Protein AF-A2GEJ4-F1 (afdb_monomer_lite)

Organism: Trichomonas vaginalis (strain ATCC PRA-98 / G3) (NCBI:txid412133)

Foldseek 3Di:
DDPVVLLVLLLPLARDPVSVPDPLCLPVVSLFVSLQVSVLVQHQSQNRHNDGHDDPDNTDPTGHGPDPVSVVVSVVVNPPPPPPDDDPDDDDDDDDDDPDDPPPDDPDPPPPDDDCVPDPPDDDDDDPCNVVLVQQLVQADDDQDQLVDFADPLLVVLQVLLQVLQVVVVDGDDPDSQSRSLSVSGPNPDSVVLVVDDPLSSNLLSLLLVCLSPVDDCVVVNVVGPDDVVVSVSSNVSSNSRDGDPDDD

Sequence (249 aa):
MDNLQFAVDFCEPIVRDEIFNDPRLQDQQIFKELMIERNCSDLCGWPKCDHHIKLTEAVPKDPVFCSTACRNKFFKHFATEEEEDGDPVPAPIPLGPIVEKFTDMRPPKKLTKFSSDEIEGKYVRVGPYRDLLNEIETWVGGLPVTPDRGMNDKQERLFELVNSTLQSIDTGLKKTNAVIYFFVNLRVNDLAMLLDADQNFKDAFSFAMFETMTGQDMSHNIEKIDFSYNTYKDILTILDVIPPQPEKY

Secondary structure (DSSP, 8-state):
--HHHHHHHHTSSS--HHHHT-GGGGSHHHHHHHHHHHHHTTB-SSTT---B---SSSS-SS---SSHHHHHHHHHHHS-SSS------PPPPP--------SSPPPPPP-----GGGSTT-----STTHHHHHHHHTTS-SPPPPTTSPPPHHHHHHHHHHHHHHHTTT------HHHHHHHHT---S-HHHHHHS-HHHHHHHHHHHHHHHH----HHHHTTSS--HHHHHHHHHHHTTSPPPPPP-

Radius of gyration: 26.59 Å; chains: 1; bounding box: 59×60×65 Å

pLDDT: mean 78.12, std 17.21, range [32.78, 95.25]

Structure (mmCIF, N/CA/C/O backbone):
data_AF-A2GEJ4-F1
#
_entry.id   AF-A2GEJ4-F1
#
loop_
_atom_site.group_PDB
_atom_site.id
_atom_site.type_symbol
_atom_site.label_atom_id
_atom_site.label_alt_id
_atom_site.label_comp_id
_atom_site.label_asym_id
_atom_site.label_entity_id
_atom_site.label_seq_id
_atom_site.pdbx_PDB_ins_code
_atom_site.Cartn_x
_atom_site.Cartn_y
_atom_site.Cartn_z
_atom_site.occupancy
_atom_site.B_iso_or_equiv
_atom_site.auth_seq_id
_atom_site.auth_comp_id
_atom_site.auth_asym_id
_atom_site.auth_atom_id
_atom_site.pdbx_PDB_model_num
ATOM 1 N N . MET A 1 1 ? 23.427 -16.613 -42.561 1.00 65.25 1 MET A N 1
ATOM 2 C CA . MET A 1 1 ? 22.653 -17.640 -41.836 1.00 65.25 1 MET A CA 1
ATOM 3 C C . MET A 1 1 ? 21.195 -17.461 -42.221 1.00 65.25 1 MET A C 1
ATOM 5 O O . MET A 1 1 ? 20.784 -16.314 -42.337 1.00 65.25 1 MET A O 1
ATOM 9 N N . ASP A 1 2 ? 20.455 -18.538 -42.490 1.00 84.19 2 ASP A N 1
ATOM 10 C CA . ASP A 1 2 ? 19.009 -18.441 -42.747 1.00 84.19 2 ASP A CA 1
ATOM 11 C C . ASP A 1 2 ? 18.269 -17.955 -41.481 1.00 84.19 2 ASP A C 1
ATOM 13 O O . ASP A 1 2 ? 18.741 -18.182 -40.364 1.00 84.19 2 ASP A O 1
ATOM 17 N N . ASN A 1 3 ? 17.137 -17.267 -41.639 1.00 76.25 3 ASN A N 1
ATOM 18 C CA . ASN A 1 3 ? 16.368 -16.703 -40.524 1.00 76.25 3 ASN A CA 1
ATOM 19 C C . ASN A 1 3 ? 15.801 -17.795 -39.612 1.00 76.25 3 ASN A C 1
ATOM 21 O O . ASN A 1 3 ? 15.784 -17.623 -38.396 1.00 76.25 3 ASN A O 1
ATOM 25 N N . LEU A 1 4 ? 15.411 -18.937 -40.187 1.00 80.75 4 LEU A N 1
ATOM 26 C CA . LEU A 1 4 ? 14.916 -20.074 -39.417 1.00 80.75 4 LEU A CA 1
ATOM 27 C C . LEU A 1 4 ? 16.030 -20.705 -38.569 1.00 80.75 4 LEU A C 1
ATOM 29 O O . LEU A 1 4 ? 15.833 -20.963 -37.386 1.00 80.75 4 LEU A O 1
ATOM 33 N N . GLN A 1 5 ? 17.220 -20.890 -39.150 1.00 85.25 5 GLN A N 1
ATOM 34 C CA . GLN A 1 5 ? 18.370 -21.438 -38.426 1.00 85.25 5 GLN A CA 1
ATOM 35 C C . GLN A 1 5 ? 18.820 -20.509 -37.292 1.00 85.25 5 GLN A C 1
ATOM 37 O O . GLN A 1 5 ? 19.140 -20.979 -36.209 1.00 85.25 5 GLN A O 1
ATOM 42 N N . PHE A 1 6 ? 18.788 -19.194 -37.514 1.00 87.44 6 PHE A N 1
ATOM 43 C CA . PHE A 1 6 ? 19.143 -18.219 -36.486 1.00 87.44 6 PHE A CA 1
ATOM 44 C C . PHE A 1 6 ? 18.206 -18.259 -35.274 1.00 87.44 6 PHE A C 1
ATOM 46 O O . PHE A 1 6 ? 18.679 -18.225 -34.143 1.00 87.44 6 PHE A O 1
ATOM 53 N N . ALA A 1 7 ? 16.892 -18.361 -35.497 1.00 85.69 7 ALA A N 1
ATOM 54 C CA . ALA A 1 7 ? 15.922 -18.467 -34.408 1.00 85.69 7 ALA A CA 1
ATOM 55 C C . ALA A 1 7 ? 16.121 -19.755 -33.591 1.00 85.69 7 ALA A C 1
ATOM 57 O O . ALA A 1 7 ? 16.075 -19.717 -32.362 1.00 85.69 7 ALA A O 1
ATOM 58 N N . VAL A 1 8 ? 16.414 -20.873 -34.266 1.00 86.88 8 VAL A N 1
ATOM 59 C CA . VAL A 1 8 ? 16.754 -22.145 -33.609 1.00 86.88 8 VAL A CA 1
ATOM 60 C C . VAL A 1 8 ? 18.023 -22.001 -32.767 1.00 86.88 8 VAL A C 1
ATOM 62 O O . VAL A 1 8 ? 18.012 -22.359 -31.590 1.00 86.88 8 VAL A O 1
ATOM 65 N N . ASP A 1 9 ? 19.083 -21.414 -33.326 1.00 88.62 9 ASP A N 1
ATOM 66 C CA . ASP A 1 9 ? 20.351 -21.194 -32.619 1.00 88.62 9 ASP A CA 1
ATOM 67 C C . ASP A 1 9 ? 20.179 -20.230 -31.420 1.00 88.62 9 ASP A C 1
ATOM 69 O O . ASP A 1 9 ? 20.834 -20.375 -30.387 1.00 88.62 9 ASP A O 1
ATOM 73 N N . PHE A 1 10 ? 19.253 -19.267 -31.506 1.00 89.12 10 PHE A N 1
ATOM 74 C CA . PHE A 1 10 ? 18.912 -18.346 -30.412 1.00 89.12 10 PHE A CA 1
ATOM 75 C C . PHE A 1 10 ? 18.085 -19.006 -29.288 1.00 89.12 10 PHE A C 1
ATOM 77 O O . PHE A 1 10 ? 18.036 -18.512 -28.155 1.00 89.12 10 PHE A O 1
ATOM 84 N N . CYS A 1 11 ? 17.466 -20.153 -29.560 1.00 89.12 11 CYS A N 1
ATOM 85 C CA . CYS A 1 11 ? 16.727 -20.937 -28.570 1.00 89.12 11 CYS A CA 1
ATOM 86 C C . CYS A 1 11 ? 17.592 -22.016 -27.884 1.00 89.12 11 CYS A C 1
ATOM 88 O O . CYS A 1 11 ? 17.086 -22.752 -27.042 1.00 89.12 11 CYS A O 1
ATOM 90 N N . GLU A 1 12 ? 18.898 -22.101 -28.171 1.00 90.19 12 GLU A N 1
ATOM 91 C CA . GLU A 1 12 ? 19.824 -23.007 -27.468 1.00 90.19 12 GLU A CA 1
ATOM 92 C C . GLU A 1 12 ? 19.943 -22.644 -25.969 1.00 90.19 12 GLU A C 1
ATOM 94 O O . GLU A 1 12 ? 20.006 -21.460 -25.640 1.00 90.19 12 GLU A O 1
ATOM 99 N N . PRO A 1 13 ? 20.065 -23.602 -25.024 1.00 85.81 13 PRO A N 1
ATOM 100 C CA . PRO A 1 13 ? 20.133 -23.314 -23.582 1.00 85.81 13 PRO A CA 1
ATOM 101 C C . PRO A 1 13 ? 21.151 -22.239 -23.182 1.00 85.81 13 PRO A C 1
ATOM 103 O O . PRO A 1 13 ? 20.882 -21.449 -22.285 1.00 85.81 13 PRO A O 1
ATOM 106 N N . ILE A 1 14 ? 22.273 -22.124 -23.892 1.00 88.50 14 ILE A N 1
ATOM 107 C CA . ILE A 1 14 ? 23.155 -20.957 -23.812 1.00 88.50 14 ILE A CA 1
ATOM 108 C C . ILE A 1 14 ? 23.455 -20.509 -25.236 1.00 88.50 14 ILE A C 1
ATOM 110 O O . ILE A 1 14 ? 24.111 -21.227 -25.986 1.00 88.50 14 ILE A O 1
ATOM 114 N N . VAL A 1 15 ? 23.005 -19.307 -25.592 1.00 89.69 15 VAL A N 1
ATOM 115 C CA . VAL A 1 15 ? 23.259 -18.731 -26.914 1.00 89.69 15 VAL A CA 1
ATOM 116 C C . VAL A 1 15 ? 24.735 -18.374 -27.035 1.00 89.69 15 VAL A C 1
ATOM 118 O O . VAL A 1 15 ? 25.301 -17.697 -26.169 1.00 89.69 15 VAL A O 1
ATOM 121 N N . ARG A 1 16 ? 25.369 -18.819 -28.118 1.00 88.44 16 ARG A N 1
ATOM 122 C CA . ARG A 1 16 ? 26.788 -18.568 -28.401 1.00 88.44 16 ARG A CA 1
ATOM 123 C C . ARG A 1 16 ? 27.068 -17.092 -28.695 1.00 88.44 16 ARG A C 1
ATOM 125 O O . ARG A 1 16 ? 26.163 -16.331 -29.038 1.00 88.44 16 ARG A O 1
ATOM 132 N N . ASP A 1 17 ? 28.310 -16.652 -28.505 1.00 85.06 17 ASP A N 1
ATOM 133 C CA . ASP A 1 17 ? 28.692 -15.243 -28.698 1.00 85.06 17 ASP A CA 1
ATOM 134 C C . ASP A 1 17 ? 28.523 -14.798 -30.154 1.00 85.06 17 ASP A C 1
ATOM 136 O O . ASP A 1 17 ? 28.116 -13.664 -30.397 1.00 85.06 17 ASP A O 1
ATOM 140 N N . GLU A 1 18 ? 28.738 -15.691 -31.122 1.00 87.50 18 GLU A N 1
ATOM 141 C CA . GLU A 1 18 ? 28.549 -15.384 -32.542 1.00 87.50 18 GLU A CA 1
ATOM 142 C C . GLU A 1 18 ? 27.087 -15.064 -32.877 1.00 87.50 18 GLU A C 1
ATOM 144 O O . GLU A 1 18 ? 26.821 -14.213 -33.720 1.00 87.50 18 GLU A O 1
ATOM 149 N N . ILE A 1 19 ? 26.145 -15.729 -32.201 1.00 87.69 19 ILE A N 1
ATOM 150 C CA . ILE A 1 19 ? 24.704 -15.511 -32.367 1.00 87.69 19 ILE A CA 1
ATOM 151 C C . ILE A 1 19 ? 24.262 -14.271 -31.591 1.00 87.69 19 ILE A C 1
ATOM 153 O O . ILE A 1 19 ? 23.486 -13.474 -32.103 1.00 87.69 19 ILE A O 1
ATOM 157 N N . PHE A 1 20 ? 24.775 -14.084 -30.372 1.00 86.31 20 PHE A N 1
ATOM 158 C CA . PHE A 1 20 ? 24.423 -12.951 -29.512 1.00 86.31 20 PHE A CA 1
ATOM 159 C C . PHE A 1 20 ? 24.899 -11.599 -30.065 1.00 86.31 20 PHE A C 1
ATOM 161 O O . PHE A 1 20 ? 24.237 -10.588 -29.862 1.00 86.31 20 PHE A O 1
ATOM 168 N N . ASN A 1 21 ? 26.022 -11.582 -30.783 1.00 85.06 21 ASN A N 1
ATOM 169 C CA . ASN A 1 21 ? 26.571 -10.374 -31.402 1.00 85.06 21 ASN A CA 1
ATOM 170 C C . ASN A 1 21 ? 26.032 -10.127 -32.825 1.00 85.06 21 ASN A C 1
ATOM 172 O O . ASN A 1 21 ? 26.569 -9.288 -33.550 1.00 85.06 21 ASN A O 1
ATOM 176 N N . ASP A 1 22 ? 25.002 -10.861 -33.260 1.00 87.56 22 ASP A N 1
ATOM 177 C CA . ASP A 1 22 ? 24.425 -10.692 -34.592 1.00 87.56 22 ASP A CA 1
ATOM 178 C C . ASP A 1 22 ? 23.731 -9.318 -34.729 1.00 87.56 22 ASP A C 1
ATOM 180 O O . ASP A 1 22 ? 22.919 -8.952 -33.874 1.00 87.56 22 ASP A O 1
ATOM 184 N N . PRO A 1 23 ? 23.980 -8.552 -35.811 1.00 84.00 23 PRO A N 1
ATOM 185 C CA . PRO A 1 23 ? 23.380 -7.231 -36.014 1.00 84.00 23 PRO A CA 1
ATOM 186 C C . PRO A 1 23 ? 21.846 -7.205 -35.986 1.00 84.00 23 PRO A C 1
ATOM 188 O O . PRO A 1 23 ? 21.263 -6.166 -35.684 1.00 84.00 23 PRO A O 1
ATOM 191 N N . ARG A 1 24 ? 21.174 -8.327 -36.276 1.00 83.75 24 ARG A N 1
ATOM 192 C CA . ARG A 1 24 ? 19.704 -8.437 -36.219 1.00 83.75 24 ARG A CA 1
ATOM 193 C C . ARG A 1 24 ? 19.149 -8.244 -34.807 1.00 83.75 24 ARG A C 1
ATOM 195 O O . ARG A 1 24 ? 17.993 -7.870 -34.660 1.00 83.75 24 ARG A O 1
ATOM 202 N N . LEU A 1 25 ? 19.971 -8.470 -33.784 1.00 83.25 25 LEU A N 1
ATOM 203 C CA . LEU A 1 25 ? 19.608 -8.329 -32.373 1.00 83.25 25 LEU A CA 1
ATOM 204 C C . LEU A 1 25 ? 19.686 -6.885 -31.866 1.00 83.25 25 LEU A C 1
ATOM 206 O O . LEU A 1 25 ? 19.262 -6.621 -30.746 1.00 83.25 25 LEU A O 1
ATOM 210 N N . GLN A 1 26 ? 20.181 -5.952 -32.688 1.00 80.38 26 GLN A N 1
ATOM 211 C CA . GLN A 1 26 ? 20.152 -4.515 -32.391 1.00 80.38 26 GLN A CA 1
ATOM 212 C C . GLN A 1 26 ? 18.731 -3.936 -32.484 1.00 80.38 26 GLN A C 1
ATOM 214 O O . GLN A 1 26 ? 18.440 -2.899 -31.891 1.00 80.38 26 GLN A O 1
ATOM 219 N N . ASP A 1 27 ? 17.831 -4.611 -33.204 1.00 83.19 27 ASP A N 1
ATOM 220 C CA . ASP A 1 27 ? 16.409 -4.288 -33.196 1.00 83.19 27 ASP A CA 1
ATOM 221 C C . ASP A 1 27 ? 15.758 -4.867 -31.933 1.00 83.19 27 ASP A C 1
ATOM 223 O O . ASP A 1 27 ? 15.629 -6.083 -31.756 1.00 83.19 27 ASP A O 1
ATOM 227 N N . GLN A 1 28 ? 15.324 -3.969 -31.050 1.00 82.12 28 GLN A N 1
ATOM 228 C CA . GLN A 1 28 ? 14.704 -4.324 -29.779 1.00 82.12 28 GLN A CA 1
ATOM 229 C C . GLN A 1 28 ? 13.437 -5.175 -29.951 1.00 82.12 28 GLN A C 1
ATOM 231 O O . GLN A 1 28 ? 13.143 -6.011 -29.093 1.00 82.12 28 GLN A O 1
ATOM 236 N N . GLN A 1 29 ? 12.675 -4.970 -31.026 1.00 85.69 29 GLN A N 1
ATOM 237 C CA . GLN A 1 29 ? 11.450 -5.719 -31.282 1.00 85.69 29 GLN A CA 1
ATOM 238 C C . GLN A 1 29 ? 11.777 -7.156 -31.692 1.00 85.69 29 GLN A C 1
ATOM 240 O O . GLN A 1 29 ? 11.244 -8.093 -31.098 1.00 85.69 29 GLN A O 1
ATOM 245 N N . ILE A 1 30 ? 12.727 -7.329 -32.614 1.00 86.75 30 ILE A N 1
ATOM 246 C CA . ILE A 1 30 ? 13.214 -8.652 -33.035 1.00 86.75 30 ILE A CA 1
ATOM 247 C C . ILE A 1 30 ? 13.798 -9.407 -31.837 1.00 86.75 30 ILE A C 1
ATOM 249 O O . ILE A 1 30 ? 13.512 -10.588 -31.634 1.00 86.75 30 ILE A O 1
ATOM 253 N N . PHE A 1 31 ? 14.572 -8.725 -30.992 1.00 89.25 31 PHE A N 1
ATOM 254 C CA . PHE A 1 31 ? 15.142 -9.339 -29.797 1.00 89.25 31 PHE A CA 1
ATOM 255 C C . PHE A 1 31 ? 14.067 -9.809 -28.813 1.00 89.25 31 PHE A C 1
ATOM 257 O O . PHE A 1 31 ? 14.159 -10.911 -28.276 1.00 89.25 31 PHE A O 1
ATOM 264 N N . LYS A 1 32 ? 13.021 -9.003 -28.585 1.00 89.94 32 LYS A N 1
ATOM 265 C CA . LYS A 1 32 ? 11.890 -9.386 -27.726 1.00 89.94 32 LYS A CA 1
ATOM 266 C C . LYS A 1 32 ? 11.152 -10.610 -28.255 1.00 89.94 32 LYS A C 1
ATOM 268 O O . LYS A 1 32 ? 10.877 -11.514 -27.470 1.00 89.94 32 LYS A O 1
ATOM 273 N N . GLU A 1 33 ? 10.868 -10.654 -29.551 1.00 90.31 33 GLU A N 1
ATOM 274 C CA . GLU A 1 33 ? 10.185 -11.785 -30.189 1.00 90.31 33 GLU A CA 1
ATOM 275 C C . GLU A 1 33 ? 10.981 -13.084 -30.028 1.00 90.31 33 GLU A C 1
ATOM 277 O O . GLU A 1 33 ? 10.429 -14.105 -29.624 1.00 90.31 33 GLU A O 1
ATOM 282 N N . LEU A 1 34 ? 12.299 -13.030 -30.224 1.00 91.50 34 LEU A N 1
ATOM 283 C CA . LEU A 1 34 ? 13.173 -14.190 -30.046 1.00 91.50 34 LEU A CA 1
ATOM 284 C C . LEU A 1 34 ? 13.263 -14.661 -28.586 1.00 91.50 34 LEU A C 1
ATOM 286 O O . LEU A 1 34 ? 13.380 -15.857 -28.327 1.00 91.50 34 LEU A O 1
ATOM 290 N N . MET A 1 35 ? 13.188 -13.751 -27.610 1.00 92.19 35 MET A N 1
ATOM 291 C CA . MET A 1 35 ? 13.127 -14.138 -26.195 1.00 92.19 35 MET A CA 1
ATOM 292 C C . MET A 1 35 ? 11.791 -14.793 -25.823 1.00 92.19 35 MET A C 1
ATOM 294 O O . MET A 1 35 ? 11.780 -15.704 -24.996 1.00 92.19 35 MET A O 1
ATOM 298 N N . ILE A 1 36 ? 10.681 -14.351 -26.421 1.00 91.75 36 ILE A N 1
ATOM 299 C CA . ILE A 1 36 ? 9.368 -14.990 -26.254 1.00 91.75 36 ILE A CA 1
ATOM 300 C C . ILE A 1 36 ? 9.397 -16.396 -26.861 1.00 91.75 36 ILE A C 1
ATOM 302 O O . ILE A 1 36 ? 8.986 -17.350 -26.206 1.00 91.75 36 ILE A O 1
ATOM 306 N N . GLU A 1 37 ? 9.967 -16.552 -28.056 1.00 90.31 37 GLU A N 1
ATOM 307 C CA . GLU A 1 37 ? 10.137 -17.862 -28.697 1.00 90.31 37 GLU A CA 1
ATOM 308 C C . GLU A 1 37 ? 11.002 -18.805 -27.843 1.00 90.31 37 GLU A C 1
ATOM 310 O O . GLU A 1 37 ? 10.674 -19.974 -27.627 1.00 90.31 37 GLU A O 1
ATOM 315 N N . ARG A 1 38 ? 12.066 -18.269 -27.241 1.00 92.12 38 ARG A N 1
ATOM 316 C CA . ARG A 1 38 ? 12.890 -18.986 -26.264 1.00 92.12 38 ARG A CA 1
ATOM 317 C C . ARG A 1 38 ? 12.085 -19.408 -25.029 1.00 92.12 38 ARG A C 1
ATOM 319 O O . ARG A 1 38 ? 12.279 -20.513 -24.524 1.00 92.12 38 ARG A O 1
ATOM 326 N N . ASN A 1 39 ? 11.161 -18.573 -24.554 1.00 92.38 39 ASN A N 1
ATOM 327 C CA . ASN A 1 39 ? 10.270 -18.935 -23.453 1.00 92.38 39 ASN A CA 1
ATOM 328 C C . ASN A 1 39 ? 9.336 -20.092 -23.814 1.00 92.38 39 ASN A C 1
ATOM 330 O O . ASN A 1 39 ? 9.113 -20.949 -22.962 1.00 92.38 39 ASN A O 1
ATOM 334 N N . CYS A 1 40 ? 8.855 -20.168 -25.058 1.00 89.50 40 CYS A N 1
ATOM 335 C CA . CYS A 1 40 ? 8.064 -21.301 -25.555 1.00 89.50 40 CYS A CA 1
ATOM 336 C C . CYS A 1 40 ? 8.837 -22.635 -25.528 1.00 89.50 40 CYS A C 1
ATOM 338 O O . CYS A 1 40 ? 8.226 -23.699 -25.579 1.00 89.50 40 CYS A O 1
ATOM 340 N N . SER A 1 41 ? 10.168 -22.586 -25.402 1.00 88.88 41 SER A N 1
ATOM 341 C CA . SER A 1 41 ? 11.048 -23.744 -25.186 1.00 88.88 41 SER A CA 1
ATOM 342 C C . SER A 1 41 ? 11.383 -23.984 -23.702 1.00 88.88 41 SER A C 1
ATOM 344 O O . SER A 1 41 ? 12.401 -24.599 -23.385 1.00 88.88 41 SER A O 1
ATOM 346 N N . ASP A 1 42 ? 10.562 -23.469 -22.780 1.00 90.56 42 ASP A N 1
ATOM 347 C CA . ASP A 1 42 ? 10.742 -23.530 -21.323 1.00 90.56 42 ASP A CA 1
ATOM 348 C C . ASP A 1 42 ? 12.073 -22.938 -20.829 1.00 90.56 42 ASP A C 1
ATOM 350 O O . ASP A 1 42 ? 12.567 -23.322 -19.769 1.00 90.56 42 ASP A O 1
ATOM 354 N N . LEU A 1 43 ? 12.681 -22.002 -21.563 1.00 93.31 43 LEU A N 1
ATOM 355 C CA . LEU A 1 43 ? 13.945 -21.358 -21.192 1.00 93.31 43 LEU A CA 1
ATOM 356 C C . LEU A 1 43 ? 13.730 -19.915 -20.735 1.00 93.31 43 LEU A C 1
ATOM 358 O O . LEU A 1 43 ? 12.845 -19.204 -21.211 1.00 93.31 43 LEU A O 1
ATOM 362 N N . CYS A 1 44 ? 14.572 -19.451 -19.810 1.00 93.19 44 CYS A N 1
ATOM 363 C CA . CYS A 1 44 ? 14.634 -18.044 -19.426 1.00 93.19 44 CYS A CA 1
ATOM 364 C C . CYS A 1 44 ? 14.866 -17.161 -20.659 1.00 93.19 44 CYS A C 1
ATOM 366 O O . CYS A 1 44 ? 15.718 -17.469 -21.490 1.00 93.19 44 CYS A O 1
ATOM 368 N N . GLY A 1 45 ? 14.174 -16.021 -20.731 1.00 91.50 45 GLY A N 1
ATOM 369 C CA . GLY A 1 45 ? 14.276 -15.098 -21.861 1.00 91.50 45 GLY A CA 1
ATOM 370 C C . GLY A 1 45 ? 15.677 -14.512 -22.045 1.00 91.50 45 GLY A C 1
ATOM 371 O O . GLY A 1 45 ? 16.026 -14.104 -23.141 1.00 91.50 45 GLY A O 1
ATOM 372 N N . TRP A 1 46 ? 16.526 -14.505 -21.009 1.00 93.19 46 TRP A N 1
ATOM 373 C CA . TRP A 1 46 ? 17.903 -14.031 -21.155 1.00 93.19 46 TRP A CA 1
ATOM 374 C C . TRP A 1 46 ? 18.761 -15.045 -21.945 1.00 93.19 46 TRP A C 1
ATOM 376 O O . TRP A 1 46 ? 18.965 -16.153 -21.446 1.00 93.19 46 TRP A O 1
ATOM 386 N N . PRO A 1 47 ? 19.345 -14.682 -23.108 1.00 90.31 47 PRO A N 1
ATOM 387 C CA . PRO A 1 47 ? 20.023 -15.634 -24.007 1.00 90.31 47 PRO A CA 1
ATOM 388 C C . PRO A 1 47 ? 21.252 -16.336 -23.410 1.00 90.31 47 PRO A C 1
ATOM 390 O O . PRO A 1 47 ? 21.630 -17.422 -23.840 1.00 90.31 47 PRO A O 1
ATOM 393 N N . LYS A 1 48 ? 21.886 -15.731 -22.397 1.00 89.94 48 LYS A N 1
ATOM 394 C CA . LYS A 1 48 ? 23.030 -16.317 -21.668 1.00 89.94 48 LYS A CA 1
ATOM 395 C C . LYS A 1 48 ? 22.613 -17.025 -20.373 1.00 89.94 48 LYS A C 1
ATOM 397 O O . LYS A 1 48 ? 23.439 -17.195 -19.480 1.00 89.94 48 LYS A O 1
ATOM 402 N N . CYS A 1 49 ? 21.329 -17.338 -20.213 1.00 90.12 49 CYS A N 1
ATOM 403 C CA . CYS A 1 49 ? 20.794 -18.078 -19.077 1.00 90.12 49 CYS A CA 1
ATOM 404 C C . CYS A 1 49 ? 20.264 -19.435 -19.548 1.00 90.12 49 CYS A C 1
ATOM 406 O O . CYS A 1 49 ? 19.416 -19.496 -20.438 1.00 90.12 49 CYS A O 1
ATOM 408 N N . ASP A 1 50 ? 20.739 -20.491 -18.897 1.00 91.81 50 ASP A N 1
ATOM 409 C CA . ASP A 1 50 ? 20.368 -21.895 -19.107 1.00 91.81 50 ASP A CA 1
ATOM 410 C C . ASP A 1 50 ? 19.192 -22.353 -18.238 1.00 91.81 50 ASP A C 1
ATOM 412 O O . ASP A 1 50 ? 18.761 -23.501 -18.312 1.00 91.81 50 ASP A O 1
ATOM 416 N N . HIS A 1 51 ? 18.674 -21.473 -17.381 1.00 93.00 51 HIS A N 1
ATOM 417 C CA . HIS A 1 51 ? 17.632 -21.848 -16.441 1.00 93.00 51 HIS A CA 1
ATOM 418 C C . HIS A 1 51 ? 16.305 -22.065 -17.155 1.00 93.00 51 HIS A C 1
ATOM 420 O O . HIS A 1 51 ? 15.842 -21.207 -17.913 1.00 93.00 51 HIS A O 1
ATOM 426 N N . HIS A 1 52 ? 15.653 -23.168 -16.803 1.00 90.69 52 HIS A N 1
ATOM 427 C CA . HIS A 1 52 ? 14.305 -23.449 -17.253 1.00 90.69 52 HIS A CA 1
ATOM 428 C C . HIS A 1 52 ? 13.266 -22.665 -16.451 1.00 90.69 52 HIS A C 1
ATOM 430 O O . HIS A 1 52 ? 13.386 -22.491 -15.233 1.00 90.69 52 HIS A O 1
ATOM 436 N N . ILE A 1 53 ? 12.228 -22.206 -17.137 1.00 89.00 53 ILE A N 1
ATOM 437 C CA . ILE A 1 53 ? 11.069 -21.540 -16.548 1.00 89.00 53 ILE A CA 1
ATOM 438 C C . ILE A 1 53 ? 9.827 -22.386 -16.807 1.00 89.00 53 ILE A C 1
ATOM 440 O O . ILE A 1 53 ? 9.763 -23.122 -17.783 1.00 89.00 53 ILE A O 1
ATOM 444 N N . LYS A 1 54 ? 8.830 -22.283 -15.930 1.00 85.44 54 LYS A N 1
ATOM 445 C CA . LYS A 1 54 ? 7.507 -22.853 -16.191 1.00 85.44 54 LYS A CA 1
ATOM 446 C C . LYS A 1 54 ? 6.584 -21.735 -16.623 1.00 85.44 54 LYS A C 1
ATOM 448 O O . LYS A 1 54 ? 6.327 -20.826 -15.831 1.00 85.44 54 LYS A O 1
ATOM 453 N N . LEU A 1 55 ? 6.098 -21.808 -17.853 1.00 83.38 55 LEU A N 1
ATOM 454 C CA . LEU A 1 55 ? 5.095 -20.874 -18.334 1.00 83.38 55 LEU A CA 1
ATOM 455 C C . LEU A 1 55 ? 3.710 -21.246 -17.802 1.00 83.38 55 LEU A C 1
ATOM 457 O O . LEU A 1 55 ? 3.330 -22.414 -17.742 1.00 83.38 55 LEU A O 1
ATOM 461 N N . THR A 1 56 ? 2.956 -20.229 -17.393 1.00 75.06 56 THR A N 1
ATOM 462 C CA . THR A 1 56 ? 1.542 -20.352 -17.011 1.00 75.06 56 THR A CA 1
ATOM 463 C C . THR A 1 56 ? 0.604 -20.197 -18.207 1.00 75.06 56 THR A C 1
ATOM 465 O O . THR A 1 56 ? -0.549 -20.610 -18.136 1.00 75.06 56 THR A O 1
ATOM 468 N N . GLU A 1 57 ? 1.094 -19.614 -19.302 1.00 74.19 57 GLU A N 1
ATOM 469 C CA . GLU A 1 57 ? 0.368 -19.367 -20.549 1.00 74.19 57 GLU A CA 1
ATOM 470 C C . GLU A 1 57 ? 1.083 -20.066 -21.712 1.00 74.19 57 GLU A C 1
ATOM 472 O O . GLU A 1 57 ? 2.299 -20.233 -21.676 1.00 74.19 57 GLU A O 1
ATOM 477 N N . ALA A 1 58 ? 0.341 -20.465 -22.751 1.00 73.38 58 ALA A N 1
ATOM 478 C CA . ALA A 1 58 ? 0.914 -21.193 -23.887 1.00 73.38 58 ALA A CA 1
ATOM 479 C C . ALA A 1 58 ? 1.898 -20.350 -24.722 1.00 73.38 58 ALA A C 1
ATOM 481 O O . ALA A 1 58 ? 2.850 -20.901 -25.263 1.00 73.38 58 ALA A O 1
ATOM 482 N N . VAL A 1 59 ? 1.676 -19.033 -24.820 1.00 81.12 59 VAL A N 1
ATOM 483 C CA . VAL A 1 59 ? 2.598 -18.069 -25.442 1.00 81.12 59 VAL A CA 1
ATOM 484 C C . VAL A 1 59 ? 2.543 -16.775 -24.625 1.00 81.12 59 VAL A C 1
ATOM 486 O O . VAL A 1 59 ? 1.476 -16.158 -24.565 1.00 81.12 59 VAL A O 1
ATOM 489 N N . PRO A 1 60 ? 3.639 -16.358 -23.971 1.00 83.44 60 PRO A N 1
ATOM 490 C CA . PRO A 1 60 ? 3.639 -15.155 -23.153 1.00 83.44 60 PRO A CA 1
ATOM 491 C C . PRO A 1 60 ? 3.641 -13.892 -24.029 1.00 83.44 60 PRO A C 1
ATOM 493 O O . PRO A 1 60 ? 4.262 -13.854 -25.089 1.00 83.44 60 PRO A O 1
ATOM 496 N N . LYS A 1 61 ? 2.955 -12.834 -23.575 1.00 82.12 61 LYS A N 1
ATOM 497 C CA . LYS A 1 61 ? 2.917 -11.530 -24.276 1.00 82.12 61 LYS A CA 1
ATOM 498 C C . LYS A 1 61 ? 4.224 -10.742 -24.174 1.00 82.12 61 LYS A C 1
ATOM 500 O O . LYS A 1 61 ? 4.497 -9.910 -25.030 1.00 82.12 61 LYS A O 1
ATOM 505 N N . ASP A 1 62 ? 5.002 -11.007 -23.128 1.00 86.19 62 ASP A N 1
ATOM 506 C CA . ASP A 1 62 ? 6.276 -10.361 -22.832 1.00 86.19 62 ASP A CA 1
ATOM 507 C C . ASP A 1 62 ? 7.322 -11.412 -22.423 1.00 86.19 62 ASP A C 1
ATOM 509 O O . ASP A 1 62 ? 6.955 -12.462 -21.885 1.00 86.19 62 ASP A O 1
ATOM 513 N N . PRO A 1 63 ? 8.625 -11.131 -22.605 1.00 88.56 63 PRO A N 1
ATOM 514 C CA . PRO A 1 63 ? 9.696 -12.025 -22.186 1.00 88.56 63 PRO A CA 1
ATOM 515 C C . PRO A 1 63 ? 9.654 -12.333 -20.683 1.00 88.56 63 PRO A C 1
ATOM 517 O O . PRO A 1 63 ? 9.654 -11.436 -19.834 1.00 88.56 63 PRO A O 1
ATOM 520 N N . VAL A 1 64 ? 9.692 -13.617 -20.347 1.00 90.94 64 VAL A N 1
ATOM 521 C CA . VAL A 1 64 ? 9.707 -14.127 -18.976 1.00 90.94 64 VAL A CA 1
ATOM 522 C C . VAL A 1 64 ? 11.137 -14.473 -18.568 1.00 90.94 64 VAL A C 1
ATOM 524 O O . VAL A 1 64 ? 11.884 -15.133 -19.294 1.00 90.94 64 VAL A O 1
ATOM 527 N N . PHE A 1 65 ? 11.529 -14.048 -17.368 1.00 91.94 65 PHE A N 1
ATOM 528 C CA . PHE A 1 65 ? 12.873 -14.253 -16.829 1.00 91.94 65 PHE A CA 1
ATOM 529 C C . PHE A 1 65 ? 12.825 -15.075 -15.541 1.00 91.94 65 PHE A C 1
ATOM 531 O O . PHE A 1 65 ? 11.943 -14.883 -14.709 1.00 91.94 65 PHE A O 1
ATOM 538 N N . CYS A 1 66 ? 13.824 -15.935 -15.326 1.00 89.56 66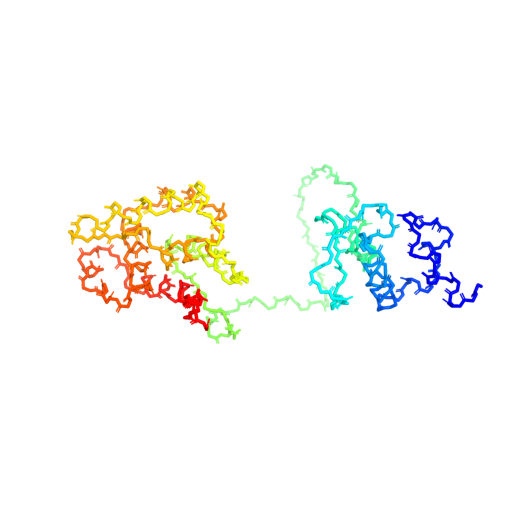 CYS A N 1
ATOM 539 C CA . CYS A 1 66 ? 13.938 -16.730 -14.098 1.00 89.56 66 CYS A CA 1
ATOM 540 C C . CYS A 1 66 ? 14.248 -15.885 -12.847 1.00 89.56 66 CYS A C 1
ATOM 542 O O . CYS A 1 66 ? 14.053 -16.338 -11.723 1.00 89.56 66 CYS A O 1
ATOM 544 N N . SER A 1 67 ? 14.770 -14.666 -13.028 1.00 90.00 67 SER A N 1
ATOM 545 C CA . SER A 1 67 ? 15.160 -13.772 -11.936 1.00 90.00 67 SER A CA 1
ATOM 546 C C . SER A 1 67 ? 15.178 -12.303 -12.360 1.00 90.00 67 SER A C 1
ATOM 548 O O . SER A 1 67 ? 15.378 -11.970 -13.533 1.00 90.00 67 SER A O 1
ATOM 550 N N . THR A 1 68 ? 15.077 -11.408 -11.372 1.00 83.62 68 THR A N 1
ATOM 551 C CA . THR A 1 68 ? 15.254 -9.957 -11.548 1.00 83.62 68 THR A CA 1
ATOM 552 C C . THR A 1 68 ? 16.621 -9.611 -12.145 1.00 83.62 68 THR A C 1
ATOM 554 O O . THR A 1 68 ? 16.731 -8.687 -12.942 1.00 83.62 68 THR A O 1
ATOM 557 N N . ALA A 1 69 ? 17.666 -10.385 -11.829 1.00 86.38 69 ALA A N 1
ATOM 558 C CA . ALA A 1 69 ? 18.997 -10.186 -12.397 1.00 86.38 69 ALA A CA 1
ATOM 559 C C . ALA A 1 69 ? 19.023 -10.412 -13.920 1.00 86.38 69 ALA A C 1
ATOM 561 O O . ALA A 1 69 ? 19.629 -9.625 -14.642 1.00 86.38 69 ALA A O 1
ATOM 562 N N . CYS A 1 70 ? 18.339 -11.448 -14.420 1.00 86.25 70 CYS A N 1
ATOM 563 C CA . CYS A 1 70 ? 18.229 -11.706 -15.861 1.00 86.25 70 CYS A CA 1
ATOM 564 C C . CYS A 1 70 ? 17.415 -10.618 -16.573 1.00 86.25 70 CYS A C 1
ATOM 566 O O . CYS A 1 70 ? 17.814 -10.152 -17.637 1.00 86.25 70 CYS A O 1
ATOM 568 N N . ARG A 1 71 ? 16.339 -10.143 -15.937 1.00 86.31 71 ARG A N 1
ATOM 569 C CA . ARG A 1 71 ? 15.548 -9.008 -16.429 1.00 86.31 71 ARG A CA 1
ATOM 570 C C . ARG A 1 71 ? 16.383 -7.724 -16.534 1.00 86.31 71 ARG A C 1
ATOM 572 O O . ARG A 1 71 ? 16.313 -7.024 -17.537 1.00 86.31 71 ARG A O 1
ATOM 579 N N . ASN A 1 72 ? 17.212 -7.431 -15.532 1.00 83.25 72 ASN A N 1
ATOM 580 C CA . ASN A 1 72 ? 18.073 -6.244 -15.542 1.00 83.25 72 ASN A CA 1
ATOM 581 C C . ASN A 1 72 ? 19.153 -6.312 -16.632 1.00 83.25 72 ASN A C 1
ATOM 583 O O . ASN A 1 72 ? 19.489 -5.285 -17.211 1.00 83.25 72 ASN A O 1
ATOM 587 N N . LYS A 1 73 ? 19.675 -7.506 -16.946 1.00 85.19 73 LYS A N 1
ATOM 588 C CA . LYS A 1 73 ? 20.625 -7.691 -18.057 1.00 85.19 73 LYS A CA 1
ATOM 589 C C . LYS A 1 73 ? 19.996 -7.380 -19.418 1.00 85.19 73 LYS A C 1
ATOM 591 O O . LYS A 1 73 ? 20.653 -6.751 -20.237 1.00 85.19 73 LYS A O 1
ATOM 596 N N . PHE A 1 74 ? 18.727 -7.738 -19.626 1.00 81.81 74 PHE A N 1
ATOM 597 C CA . PHE A 1 74 ? 17.977 -7.333 -20.819 1.00 81.81 74 PHE A CA 1
ATOM 598 C C . PHE A 1 74 ? 17.875 -5.808 -20.939 1.00 81.81 74 PHE A C 1
ATOM 600 O O . PHE A 1 74 ? 18.197 -5.260 -21.988 1.00 81.81 74 PHE A O 1
ATOM 607 N N . PHE A 1 75 ? 17.498 -5.116 -19.859 1.00 79.50 75 PHE A N 1
ATOM 608 C CA . PHE A 1 75 ? 17.424 -3.653 -19.885 1.00 79.50 75 PHE A CA 1
ATOM 609 C C . PHE A 1 75 ? 18.776 -3.004 -20.168 1.00 79.50 75 PHE A C 1
ATOM 611 O O . PHE A 1 75 ? 18.828 -2.057 -20.938 1.00 79.50 75 PHE A O 1
ATOM 618 N N . LYS A 1 76 ? 19.867 -3.545 -19.615 1.00 81.56 76 LYS A N 1
ATOM 619 C CA . LYS A 1 76 ? 21.226 -3.062 -19.894 1.00 81.56 76 LYS A CA 1
ATOM 620 C C . LYS A 1 76 ? 21.683 -3.304 -21.334 1.00 81.56 76 LYS A C 1
ATOM 622 O O . LYS A 1 76 ? 22.502 -2.547 -21.820 1.00 81.56 76 LYS A O 1
ATOM 627 N N . HIS A 1 77 ? 21.170 -4.331 -22.013 1.00 80.31 77 HIS A N 1
ATOM 628 C CA . HIS A 1 77 ? 21.558 -4.631 -23.396 1.00 80.31 77 HIS A CA 1
ATOM 629 C C . HIS A 1 77 ? 21.022 -3.604 -24.408 1.00 80.31 77 HIS A C 1
ATOM 631 O O . HIS A 1 77 ? 21.655 -3.381 -25.431 1.00 80.31 77 HIS A O 1
ATOM 637 N N . PHE A 1 78 ? 19.884 -2.968 -24.103 1.00 70.38 78 PHE A N 1
ATOM 638 C CA . PHE A 1 78 ? 19.268 -1.919 -24.931 1.00 70.38 78 PHE A CA 1
ATOM 639 C C . PHE A 1 78 ? 19.283 -0.536 -24.279 1.00 70.38 78 PHE A C 1
ATOM 641 O O . PHE A 1 78 ? 18.723 0.406 -24.836 1.00 70.38 78 PHE A O 1
ATOM 648 N N . ALA A 1 79 ? 19.884 -0.406 -23.095 1.00 64.62 79 ALA A N 1
ATOM 649 C CA . ALA A 1 79 ? 20.214 0.895 -22.549 1.00 64.62 79 ALA A CA 1
ATOM 650 C C . ALA A 1 79 ? 21.324 1.457 -23.438 1.00 64.62 79 ALA A C 1
ATOM 652 O O . ALA A 1 79 ? 22.454 0.979 -23.406 1.00 64.62 79 ALA A O 1
ATOM 653 N N . THR A 1 80 ? 20.970 2.413 -24.294 1.00 46.72 80 THR A N 1
ATOM 654 C CA . THR A 1 80 ? 21.937 3.218 -25.036 1.00 46.72 80 THR A CA 1
ATOM 655 C C . THR A 1 80 ? 22.946 3.807 -24.056 1.00 46.72 80 THR A C 1
ATOM 657 O O . THR A 1 80 ? 22.549 4.277 -22.989 1.00 46.72 80 THR A O 1
ATOM 660 N N . GLU A 1 81 ? 24.228 3.768 -24.417 1.00 43.12 81 GLU A N 1
ATOM 661 C CA . GLU A 1 81 ? 25.349 4.399 -23.711 1.00 43.12 81 GLU A CA 1
ATOM 662 C C . GLU A 1 81 ? 25.173 5.934 -23.632 1.00 43.12 81 GLU A C 1
ATOM 664 O O . GLU A 1 81 ? 25.877 6.695 -24.284 1.00 43.12 81 GLU A O 1
ATOM 669 N N . GLU A 1 82 ? 24.213 6.411 -22.841 1.00 39.66 82 GLU A N 1
ATOM 670 C CA . GLU A 1 82 ? 24.159 7.791 -22.337 1.00 39.66 82 GLU A CA 1
ATOM 671 C C . GLU A 1 82 ? 24.446 7.862 -20.825 1.00 39.66 82 GLU A C 1
ATOM 673 O O . GLU A 1 82 ? 24.304 8.920 -20.223 1.00 39.66 82 GLU A O 1
ATOM 678 N N . GLU A 1 83 ? 24.916 6.777 -20.194 1.00 38.66 83 GLU A N 1
ATOM 679 C CA . GLU A 1 83 ? 25.285 6.784 -18.767 1.00 38.66 83 GLU A CA 1
ATOM 680 C C . GLU A 1 83 ? 26.522 5.929 -18.419 1.00 38.66 83 GLU A C 1
ATOM 682 O O . GLU A 1 83 ? 26.563 5.315 -17.359 1.00 38.66 83 GLU A O 1
ATOM 687 N N . GLU A 1 84 ? 27.567 5.894 -19.251 1.00 35.94 84 GLU A N 1
ATOM 688 C CA . GLU A 1 84 ? 28.887 5.390 -18.821 1.00 35.94 84 GLU A CA 1
ATOM 689 C C . GLU A 1 84 ? 30.033 6.224 -19.421 1.00 35.94 84 GLU A C 1
ATOM 691 O O . GLU A 1 84 ? 30.776 5.753 -20.263 1.00 35.94 84 GLU A O 1
ATOM 696 N N . ASP A 1 85 ? 30.185 7.472 -18.970 1.00 35.00 85 ASP A N 1
ATOM 697 C CA . ASP A 1 85 ? 31.481 8.178 -18.954 1.00 35.00 85 ASP A CA 1
ATOM 698 C C . ASP A 1 85 ? 31.488 9.165 -17.773 1.00 35.00 85 ASP A C 1
ATOM 700 O O . ASP A 1 85 ? 31.414 10.388 -17.894 1.00 35.00 85 ASP A O 1
ATOM 704 N N . GLY A 1 86 ? 31.498 8.597 -16.567 1.00 32.78 86 GLY A N 1
ATOM 705 C CA . GLY A 1 86 ? 31.857 9.328 -15.360 1.00 32.78 86 GLY A CA 1
ATOM 706 C C . GLY A 1 86 ? 33.375 9.348 -15.217 1.00 32.78 86 GLY A C 1
ATOM 707 O O . GLY A 1 86 ? 33.951 8.380 -14.720 1.00 32.78 86 GLY A O 1
ATOM 708 N N . ASP A 1 87 ? 34.014 10.445 -15.625 1.00 35.56 87 ASP A N 1
ATOM 709 C CA . ASP A 1 87 ? 35.413 10.731 -15.292 1.00 35.56 87 ASP A CA 1
ATOM 710 C C . ASP A 1 87 ? 35.648 10.628 -13.766 1.00 35.56 87 ASP A C 1
ATOM 712 O O . ASP A 1 87 ? 34.778 11.006 -12.968 1.00 35.56 87 ASP A O 1
ATOM 716 N N . PRO A 1 88 ? 36.819 10.136 -13.311 1.00 42.84 88 PRO A N 1
ATOM 717 C CA . PRO A 1 88 ? 37.098 9.950 -11.893 1.00 42.84 88 PRO A CA 1
ATOM 718 C C . PRO A 1 88 ? 37.077 11.295 -11.157 1.00 42.84 88 PRO A C 1
ATOM 720 O O . PRO A 1 88 ? 37.770 12.239 -11.534 1.00 42.84 88 PRO A O 1
ATOM 723 N N . VAL A 1 89 ? 36.294 11.362 -10.075 1.00 40.22 89 VAL A N 1
ATOM 724 C CA . VAL A 1 89 ? 36.094 12.556 -9.235 1.00 40.22 89 VAL A CA 1
ATOM 725 C C . VAL A 1 89 ? 37.446 13.183 -8.843 1.00 40.22 89 VAL A C 1
ATOM 727 O O . VAL A 1 89 ? 38.191 12.571 -8.068 1.00 40.22 89 VAL A O 1
ATOM 730 N N . PRO A 1 90 ? 37.785 14.403 -9.308 1.00 41.41 90 PRO A N 1
ATOM 731 C CA . PRO A 1 90 ? 38.970 15.099 -8.834 1.00 41.41 90 PRO A CA 1
ATOM 732 C C . PRO A 1 90 ? 38.718 15.637 -7.421 1.00 41.41 90 PRO A C 1
ATOM 734 O O . PRO A 1 90 ? 37.638 16.145 -7.114 1.00 41.41 90 PRO A O 1
ATOM 737 N N . ALA A 1 91 ? 39.728 15.542 -6.553 1.00 44.56 91 ALA A N 1
ATOM 738 C CA . ALA A 1 91 ? 39.678 16.086 -5.197 1.00 44.56 91 ALA A CA 1
ATOM 739 C C . ALA A 1 91 ? 39.311 17.590 -5.203 1.00 44.56 91 ALA A C 1
ATOM 741 O O . ALA A 1 91 ? 39.735 18.316 -6.107 1.00 44.56 91 ALA A O 1
ATOM 742 N N . PRO A 1 92 ? 38.549 18.087 -4.208 1.00 37.94 92 PRO A N 1
ATOM 743 C CA . PRO A 1 92 ? 37.985 19.429 -4.267 1.00 37.94 92 PRO A CA 1
ATOM 744 C C . PRO A 1 92 ? 39.080 20.498 -4.159 1.00 37.94 92 PRO A C 1
ATOM 746 O O . PRO A 1 92 ? 39.758 20.619 -3.138 1.00 37.94 92 PRO A O 1
ATOM 749 N N . ILE A 1 93 ? 39.224 21.300 -5.216 1.00 47.69 93 ILE A N 1
ATOM 750 C CA . ILE A 1 93 ? 40.019 22.533 -5.227 1.00 47.69 93 ILE A CA 1
ATOM 751 C C . ILE A 1 93 ? 39.130 23.662 -4.672 1.00 47.69 93 ILE A C 1
ATOM 753 O O . ILE A 1 93 ? 37.970 23.771 -5.079 1.00 47.69 93 ILE A O 1
ATOM 757 N N . PRO A 1 94 ? 39.616 24.501 -3.737 1.00 45.00 94 PRO A N 1
ATOM 758 C CA . PRO A 1 94 ? 38.790 25.517 -3.096 1.00 45.00 94 PRO A CA 1
ATOM 759 C C . PRO A 1 94 ? 38.358 26.600 -4.096 1.00 45.00 94 PRO A C 1
ATOM 761 O O . PRO A 1 94 ? 39.173 27.152 -4.834 1.00 45.00 94 PRO A O 1
ATOM 764 N N . LEU A 1 95 ? 37.056 26.898 -4.092 1.00 40.22 95 LEU A N 1
ATOM 765 C CA . LEU A 1 95 ? 36.385 27.863 -4.965 1.00 40.22 95 LEU A CA 1
ATOM 766 C C . LEU A 1 95 ? 36.945 29.286 -4.784 1.00 40.22 95 LEU A C 1
ATOM 768 O O . LEU A 1 95 ? 36.654 29.963 -3.798 1.00 40.22 95 LEU A O 1
ATOM 772 N N . GLY A 1 96 ? 37.707 29.759 -5.771 1.00 46.19 96 GLY A N 1
ATOM 773 C CA . GLY A 1 96 ? 37.839 31.191 -6.058 1.00 46.19 96 GLY A CA 1
ATOM 774 C C . GLY A 1 96 ? 36.598 31.711 -6.806 1.00 46.19 96 GLY A C 1
ATOM 775 O O . GLY A 1 96 ? 35.836 30.912 -7.353 1.00 46.19 96 GLY A O 1
ATOM 776 N N . PRO A 1 97 ? 36.347 33.032 -6.844 1.00 51.19 97 PRO A N 1
ATOM 777 C CA . PRO A 1 97 ? 35.106 33.562 -7.392 1.00 51.19 97 PRO A CA 1
ATOM 778 C C . PRO A 1 97 ? 35.149 33.524 -8.924 1.00 51.19 97 PRO A C 1
ATOM 780 O O . PRO A 1 97 ? 35.880 34.289 -9.550 1.00 51.19 97 PRO A O 1
ATOM 783 N N . ILE A 1 98 ? 34.348 32.650 -9.535 1.00 46.22 98 ILE A N 1
ATOM 784 C CA . ILE A 1 98 ? 34.174 32.630 -10.989 1.00 46.22 98 ILE A CA 1
ATOM 785 C C . ILE A 1 98 ? 33.163 33.714 -11.368 1.00 46.22 98 ILE A C 1
ATOM 787 O O . ILE A 1 98 ? 31.967 33.617 -11.093 1.00 46.22 98 ILE A O 1
ATOM 791 N N . VAL A 1 99 ? 33.675 34.765 -12.005 1.00 50.97 99 VAL A N 1
ATOM 792 C CA . VAL A 1 99 ? 32.894 35.741 -12.763 1.00 50.97 99 VAL A CA 1
ATOM 793 C C . VAL A 1 99 ? 32.954 35.315 -14.227 1.00 50.97 99 VAL A C 1
ATOM 795 O O . VAL A 1 99 ? 33.794 35.797 -14.978 1.00 50.97 99 VAL A O 1
ATOM 798 N N . GLU A 1 100 ? 32.062 34.421 -14.644 1.00 48.00 100 GLU A N 1
ATOM 799 C CA . GLU A 1 100 ? 31.812 34.164 -16.065 1.00 48.00 100 GLU A CA 1
ATOM 800 C C . GLU A 1 100 ? 30.410 34.654 -16.422 1.00 48.00 100 GLU A C 1
ATOM 802 O O . GLU A 1 100 ? 29.388 34.145 -15.960 1.00 48.00 100 GLU A O 1
ATOM 807 N N . LYS A 1 101 ? 30.366 35.727 -17.217 1.00 50.84 101 LYS A N 1
ATOM 808 C CA . LYS A 1 101 ? 29.140 36.245 -17.820 1.00 50.84 101 LYS A CA 1
ATOM 809 C C . LYS A 1 101 ? 28.917 35.500 -19.132 1.00 50.84 101 LYS A C 1
ATOM 811 O O . LYS A 1 101 ? 29.545 35.832 -20.131 1.00 50.84 101 LYS A O 1
ATOM 816 N N . PHE A 1 102 ? 28.008 34.531 -19.133 1.00 55.47 102 PHE A N 1
ATOM 817 C CA . PHE A 1 102 ? 27.476 33.945 -20.363 1.00 55.47 102 PHE A CA 1
ATOM 818 C C . PHE A 1 102 ? 26.705 35.032 -21.124 1.00 55.47 102 PHE A C 1
ATOM 820 O O . PHE A 1 102 ? 25.666 35.496 -20.654 1.00 55.47 102 PHE A O 1
ATOM 827 N N . THR A 1 103 ? 27.232 35.496 -22.259 1.00 55.09 103 THR A N 1
ATOM 828 C CA . THR A 1 103 ? 26.673 36.644 -22.994 1.00 55.09 103 THR A CA 1
ATOM 829 C C . THR A 1 103 ? 25.414 36.333 -23.795 1.00 55.09 103 THR A C 1
ATOM 831 O O . THR A 1 103 ? 24.707 37.271 -24.141 1.00 55.09 103 THR A O 1
ATOM 834 N N . ASP A 1 104 ? 25.069 35.059 -24.014 1.00 52.84 104 ASP A N 1
ATOM 835 C CA . ASP A 1 104 ? 23.996 34.703 -24.959 1.00 52.84 104 ASP A CA 1
ATOM 836 C C . ASP A 1 104 ? 22.952 33.712 -24.429 1.00 52.84 104 ASP A C 1
ATOM 838 O O . ASP A 1 104 ? 21.991 33.384 -25.125 1.00 52.84 104 ASP A O 1
ATOM 842 N N . MET A 1 105 ? 23.051 33.287 -23.168 1.00 52.22 105 MET A N 1
ATOM 843 C CA . MET A 1 105 ? 21.952 32.575 -22.518 1.00 52.22 105 MET A CA 1
ATOM 844 C C . MET A 1 105 ? 21.153 33.554 -21.673 1.00 52.22 105 MET A C 1
ATOM 846 O O . MET A 1 105 ? 21.659 34.113 -20.698 1.00 52.22 105 MET A O 1
ATOM 850 N N . ARG A 1 106 ? 19.868 33.742 -22.002 1.00 55.16 106 ARG A N 1
ATOM 851 C CA . ARG A 1 106 ? 18.951 34.317 -21.013 1.00 55.16 106 ARG A CA 1
ATOM 852 C C . ARG A 1 106 ? 19.017 33.415 -19.778 1.00 55.16 106 ARG A C 1
ATOM 854 O O . ARG A 1 106 ? 18.821 32.209 -19.936 1.00 55.16 106 ARG A O 1
ATOM 861 N N . PRO A 1 107 ? 19.274 33.960 -18.575 1.00 57.19 107 PRO A N 1
ATOM 862 C CA . PRO A 1 107 ? 19.214 33.153 -17.373 1.00 57.19 107 PRO A CA 1
ATOM 863 C C . PRO A 1 107 ? 17.846 32.464 -17.329 1.00 57.19 107 PRO A C 1
ATOM 865 O O . PRO A 1 107 ? 16.850 33.112 -17.691 1.00 57.19 107 PRO A O 1
ATOM 868 N N . PRO A 1 108 ? 17.768 31.183 -16.922 1.00 59.16 108 PRO A N 1
ATOM 869 C CA . PRO A 1 108 ? 16.484 30.536 -16.718 1.00 59.16 108 PRO A CA 1
ATOM 870 C C . PRO A 1 108 ? 15.649 31.457 -15.832 1.00 59.16 108 PRO A C 1
ATOM 872 O O . PRO A 1 108 ? 16.105 31.910 -14.775 1.00 59.16 108 PRO A O 1
ATOM 875 N N . LYS A 1 109 ? 14.464 31.841 -16.321 1.00 58.38 109 LYS A N 1
ATOM 876 C CA . LYS A 1 109 ? 13.568 32.711 -15.559 1.00 58.38 109 LYS A CA 1
ATOM 877 C C . LYS A 1 109 ? 13.366 32.046 -14.204 1.00 58.38 109 LYS A C 1
ATOM 879 O O . LYS A 1 109 ? 12.939 30.896 -14.153 1.00 58.38 109 LYS A O 1
ATOM 884 N N . LYS A 1 110 ? 13.673 32.761 -13.117 1.00 55.47 110 LYS A N 1
ATOM 885 C CA . LYS A 1 110 ? 13.323 32.297 -11.773 1.00 55.47 110 LYS A CA 1
ATOM 886 C C . LYS A 1 110 ? 11.837 31.943 -11.784 1.00 55.47 110 LYS A C 1
ATOM 888 O O . LYS A 1 110 ? 11.020 32.785 -12.173 1.00 55.47 110 LYS A O 1
ATOM 893 N N . LEU A 1 111 ? 11.516 30.707 -11.399 1.00 46.09 111 LEU A N 1
ATOM 894 C CA . LEU A 1 111 ? 10.142 30.267 -11.174 1.00 46.09 111 LEU A CA 1
ATOM 895 C C . LEU A 1 111 ? 9.500 31.273 -10.221 1.00 46.09 111 LEU A C 1
ATOM 897 O O . LEU A 1 111 ? 9.909 31.419 -9.073 1.00 46.09 111 LEU A O 1
ATOM 901 N N . THR A 1 112 ? 8.583 32.068 -10.761 1.00 49.88 112 THR A N 1
ATOM 902 C CA . THR A 1 112 ? 8.034 33.250 -10.085 1.00 49.88 112 THR A CA 1
ATOM 903 C C . THR A 1 112 ? 6.783 32.908 -9.291 1.00 49.88 112 THR A C 1
ATOM 905 O O . THR A 1 112 ? 6.405 33.675 -8.412 1.00 49.88 112 THR A O 1
ATOM 908 N N . LYS A 1 113 ? 6.182 31.744 -9.557 1.00 49.78 113 LYS A N 1
ATOM 909 C CA . LYS A 1 113 ? 5.104 31.138 -8.781 1.00 49.78 113 LYS A CA 1
ATOM 910 C C . LYS A 1 113 ? 5.101 29.627 -8.998 1.00 49.78 113 LYS A C 1
ATOM 912 O O . LYS A 1 113 ? 5.366 29.161 -10.099 1.00 49.78 113 LYS A O 1
ATOM 917 N N . PHE A 1 114 ? 4.802 28.908 -7.925 1.00 46.38 114 PHE A N 1
ATOM 918 C CA . PHE A 1 114 ? 4.377 27.516 -7.932 1.00 46.38 114 PHE A CA 1
ATOM 919 C C . PHE A 1 114 ? 2.868 27.540 -7.682 1.00 46.38 114 PHE A C 1
ATOM 921 O O . PHE A 1 114 ? 2.439 28.116 -6.679 1.00 46.38 114 PHE A O 1
ATOM 928 N N . SER A 1 115 ? 2.077 26.999 -8.606 1.00 47.19 115 SER A N 1
ATOM 929 C CA . SER A 1 115 ? 0.644 26.780 -8.417 1.00 47.19 115 SER A CA 1
ATOM 930 C C . SER A 1 115 ? 0.406 25.277 -8.387 1.00 47.19 115 SER A C 1
ATOM 932 O O . SER A 1 115 ? 0.766 24.582 -9.334 1.00 47.19 115 SER A O 1
ATOM 934 N N . SER A 1 116 ? -0.185 24.774 -7.304 1.00 47.88 116 SER A N 1
ATOM 935 C CA . SER A 1 116 ? -0.603 23.370 -7.166 1.00 47.88 116 SER A CA 1
ATOM 936 C C . SER A 1 116 ? -1.518 22.908 -8.299 1.00 47.88 116 SER A C 1
ATOM 938 O O . SER A 1 116 ? -1.584 21.721 -8.597 1.00 47.88 116 SER A O 1
ATOM 940 N N . ASP A 1 117 ? -2.189 23.862 -8.937 1.00 44.31 117 ASP A N 1
ATOM 941 C CA . ASP A 1 117 ? -3.258 23.634 -9.900 1.00 44.31 117 ASP A CA 1
ATOM 942 C C . ASP A 1 117 ? -2.713 23.389 -11.323 1.00 44.31 117 ASP A C 1
ATOM 944 O O . ASP A 1 117 ? -3.463 23.006 -12.214 1.00 44.31 117 ASP A O 1
ATOM 948 N N . GLU A 1 118 ? -1.407 23.605 -11.545 1.00 39.53 118 GLU A N 1
ATOM 949 C CA . GLU A 1 118 ? -0.727 23.408 -12.839 1.00 39.53 118 GLU A CA 1
ATOM 950 C C . GLU A 1 118 ? -0.097 22.008 -12.989 1.00 39.53 118 GLU A C 1
ATOM 952 O O . GLU A 1 118 ? 0.483 21.700 -14.030 1.00 39.53 118 GLU A O 1
ATOM 957 N N . ILE A 1 119 ? -0.218 21.138 -11.977 1.00 45.84 119 ILE A N 1
ATOM 958 C CA . ILE A 1 119 ? 0.171 19.725 -12.078 1.00 45.84 119 ILE A CA 1
ATOM 959 C C . ILE A 1 119 ? -1.087 18.906 -12.375 1.00 45.84 119 ILE A C 1
ATOM 961 O O . ILE A 1 119 ? -1.766 18.423 -11.469 1.00 45.84 119 ILE A O 1
ATOM 965 N N . GLU A 1 120 ? -1.402 18.732 -13.659 1.00 34.06 120 GLU A N 1
ATOM 966 C CA . GLU A 1 120 ? -2.425 17.772 -14.079 1.00 34.06 120 GLU A CA 1
ATOM 967 C C . GLU A 1 120 ? -2.074 16.368 -13.549 1.00 34.06 120 GLU A C 1
ATOM 969 O O . GLU A 1 120 ? -1.046 15.782 -13.892 1.00 34.06 120 GLU A O 1
ATOM 974 N N . GLY A 1 121 ? -2.940 15.825 -12.688 1.00 41.94 121 GLY A N 1
ATOM 975 C CA . GLY A 1 121 ? -2.962 14.401 -12.343 1.00 41.94 121 GLY A CA 1
ATOM 976 C C . GLY A 1 121 ? -2.164 13.945 -11.116 1.00 41.94 121 GLY A C 1
ATOM 977 O O . GLY A 1 121 ? -2.153 12.745 -10.851 1.00 41.94 121 GLY A O 1
ATOM 978 N N . LYS A 1 122 ? -1.533 14.830 -10.331 1.00 47.06 122 LYS A N 1
ATOM 979 C CA . LYS A 1 122 ? -0.925 14.437 -9.041 1.00 47.06 122 LYS A CA 1
ATOM 980 C C . LYS A 1 122 ? -1.353 15.377 -7.920 1.00 47.06 122 LYS A C 1
ATOM 982 O O . LYS A 1 122 ? -0.860 16.496 -7.826 1.00 47.06 122 LYS A O 1
ATOM 987 N N . TYR A 1 123 ? -2.240 14.899 -7.045 1.00 55.50 123 TYR A N 1
ATOM 988 C CA . TYR A 1 123 ? -2.518 15.541 -5.759 1.00 55.50 123 TYR A CA 1
ATOM 989 C C . TYR A 1 123 ? -1.198 15.687 -4.988 1.00 55.50 123 TYR A C 1
ATOM 991 O O . TYR A 1 123 ? -0.608 14.700 -4.547 1.00 55.50 123 TYR A O 1
ATOM 999 N N . VAL A 1 124 ? -0.695 16.915 -4.854 1.00 58.56 124 VAL A N 1
ATOM 1000 C CA . VAL A 1 124 ? 0.504 17.176 -4.050 1.00 58.56 124 VAL A CA 1
ATOM 1001 C C . VAL A 1 124 ? 0.095 17.125 -2.582 1.00 58.56 124 VAL A C 1
ATOM 1003 O O . VAL A 1 124 ? -0.500 18.069 -2.064 1.00 58.56 124 VAL A O 1
ATOM 1006 N N . ARG A 1 125 ? 0.412 16.019 -1.901 1.00 70.19 125 ARG A N 1
ATOM 1007 C CA . ARG A 1 125 ? 0.193 15.891 -0.455 1.00 70.19 125 ARG A CA 1
ATOM 1008 C C . ARG A 1 125 ? 1.176 16.792 0.291 1.00 70.19 125 ARG A C 1
ATOM 1010 O O . ARG A 1 125 ? 2.394 16.675 0.134 1.00 70.19 125 ARG A O 1
ATOM 1017 N N . VAL A 1 126 ? 0.649 17.692 1.114 1.00 67.50 126 VAL A N 1
ATOM 1018 C CA . VAL A 1 126 ? 1.427 18.602 1.964 1.00 67.50 126 VAL A CA 1
ATOM 1019 C C . VAL A 1 126 ? 0.994 18.383 3.408 1.00 67.50 126 VAL A C 1
ATOM 1021 O O . VAL A 1 126 ? -0.198 18.328 3.690 1.00 67.50 126 VAL A O 1
ATOM 1024 N N . GLY A 1 127 ? 1.947 18.255 4.331 1.00 77.69 127 GLY A N 1
ATOM 1025 C CA . GLY A 1 127 ? 1.650 18.089 5.754 1.00 77.69 127 GLY A CA 1
ATOM 1026 C C . GLY A 1 127 ? 2.640 17.179 6.480 1.00 77.69 127 GLY A C 1
ATOM 1027 O O . GLY A 1 127 ? 3.540 16.622 5.847 1.00 77.69 127 GLY A O 1
ATOM 1028 N N . PRO A 1 128 ? 2.472 17.010 7.804 1.00 84.12 128 PRO A N 1
ATOM 1029 C CA . PRO A 1 128 ? 3.390 16.233 8.641 1.00 84.12 128 PRO A CA 1
ATOM 1030 C C . PRO A 1 128 ? 3.399 14.736 8.298 1.00 84.12 128 PRO A C 1
ATOM 1032 O O . PRO A 1 128 ? 4.403 14.069 8.509 1.00 84.12 128 PRO A O 1
ATOM 1035 N N . TYR A 1 129 ? 2.313 14.222 7.714 1.00 89.44 129 TYR A N 1
ATOM 1036 C CA . TYR A 1 129 ? 2.142 12.804 7.381 1.00 89.44 129 TYR A CA 1
ATOM 1037 C C . TYR A 1 129 ? 2.442 12.458 5.921 1.00 89.44 129 TYR A C 1
ATOM 1039 O O . TYR A 1 129 ? 2.182 11.337 5.495 1.00 89.44 129 TYR A O 1
ATOM 1047 N N . ARG A 1 130 ? 2.978 13.398 5.131 1.00 87.25 130 ARG A N 1
ATOM 1048 C CA . ARG A 1 130 ? 3.203 13.204 3.689 1.00 87.25 130 ARG A CA 1
ATOM 1049 C C . ARG A 1 130 ? 3.984 11.926 3.387 1.00 87.25 130 ARG A C 1
ATOM 1051 O O . ARG A 1 130 ? 3.583 11.159 2.520 1.00 87.25 130 ARG A O 1
ATOM 1058 N N . ASP A 1 131 ? 5.094 11.715 4.086 1.00 88.69 131 ASP A N 1
ATOM 1059 C CA . ASP A 1 131 ? 5.994 10.602 3.783 1.00 88.69 131 ASP A CA 1
ATOM 1060 C C . ASP A 1 131 ? 5.360 9.254 4.167 1.00 88.69 131 ASP A C 1
ATOM 1062 O O . ASP A 1 131 ? 5.526 8.277 3.445 1.00 88.69 131 ASP A O 1
ATOM 1066 N N . LEU A 1 132 ? 4.533 9.229 5.220 1.00 91.00 132 LEU A N 1
ATOM 1067 C CA . LEU A 1 132 ? 3.721 8.064 5.588 1.00 91.00 132 LEU A CA 1
ATOM 1068 C C . LEU A 1 132 ? 2.657 7.750 4.534 1.00 91.00 132 LEU A C 1
ATOM 1070 O O . LEU A 1 132 ? 2.506 6.599 4.140 1.00 91.00 132 LEU A O 1
ATOM 1074 N N . LEU A 1 133 ? 1.937 8.764 4.048 1.00 90.44 133 LEU A N 1
ATOM 1075 C CA . LEU A 1 133 ? 0.920 8.580 3.007 1.00 90.44 133 LEU A CA 1
ATOM 1076 C C . LEU A 1 133 ? 1.536 8.093 1.693 1.00 90.44 133 LEU A C 1
ATOM 1078 O O . LEU A 1 133 ? 0.976 7.214 1.048 1.00 90.44 133 LEU A O 1
ATOM 1082 N N . ASN A 1 134 ? 2.694 8.635 1.311 1.00 87.94 134 ASN A N 1
ATOM 1083 C CA . ASN A 1 134 ? 3.413 8.196 0.118 1.00 87.94 134 ASN A CA 1
ATOM 1084 C C . ASN A 1 134 ? 3.902 6.748 0.253 1.00 87.94 134 ASN A C 1
ATOM 1086 O O . ASN A 1 134 ? 3.825 5.991 -0.709 1.00 87.94 134 ASN A O 1
ATOM 1090 N N . GLU A 1 135 ? 4.372 6.349 1.437 1.00 90.00 135 GLU A N 1
ATOM 1091 C CA . GLU A 1 135 ? 4.751 4.960 1.700 1.00 90.00 135 GLU A CA 1
ATOM 1092 C C . GLU A 1 135 ? 3.535 4.029 1.587 1.00 90.00 135 GLU A C 1
ATOM 1094 O O . GLU A 1 135 ? 3.593 3.051 0.843 1.00 90.00 135 GLU A O 1
ATOM 1099 N N . ILE A 1 136 ? 2.406 4.365 2.222 1.00 89.69 136 ILE A N 1
ATOM 1100 C CA . ILE A 1 136 ? 1.164 3.571 2.149 1.00 89.69 136 ILE A CA 1
ATOM 1101 C C . ILE A 1 136 ? 0.639 3.483 0.708 1.00 89.69 136 ILE A C 1
ATOM 1103 O O . ILE A 1 136 ? 0.182 2.424 0.284 1.00 89.69 136 ILE A O 1
ATOM 1107 N N . GLU A 1 137 ? 0.750 4.553 -0.082 1.00 88.62 137 GLU A N 1
ATOM 1108 C CA . GLU A 1 137 ? 0.382 4.541 -1.504 1.00 88.62 137 GLU A CA 1
ATOM 1109 C C . GLU A 1 137 ? 1.196 3.523 -2.312 1.00 88.62 137 GLU A C 1
ATOM 1111 O O . GLU A 1 137 ? 0.678 2.922 -3.250 1.00 88.62 137 GLU A O 1
ATOM 1116 N N . THR A 1 138 ? 2.442 3.245 -1.920 1.00 87.88 138 THR A N 1
ATOM 1117 C CA . THR A 1 138 ? 3.255 2.207 -2.576 1.00 87.88 138 THR A CA 1
ATOM 1118 C C . THR A 1 138 ? 2.836 0.782 -2.202 1.00 87.88 138 THR A C 1
ATOM 1120 O O . THR A 1 138 ? 3.268 -0.174 -2.856 1.00 87.88 138 THR A O 1
ATOM 1123 N N . TRP A 1 139 ? 2.029 0.613 -1.148 1.00 89.06 139 TRP A N 1
ATOM 1124 C CA . TRP A 1 139 ? 1.561 -0.700 -0.699 1.00 89.06 139 TRP A CA 1
ATOM 1125 C C . TRP A 1 139 ? 0.407 -1.223 -1.553 1.00 89.06 139 TRP A C 1
ATOM 1127 O O . TRP A 1 139 ? 0.183 -2.434 -1.583 1.00 89.06 139 TRP A O 1
ATOM 1137 N N . VAL A 1 140 ? -0.309 -0.334 -2.240 1.00 83.31 140 VAL A N 1
ATOM 1138 C CA . VAL A 1 140 ? -1.491 -0.643 -3.054 1.00 83.31 140 VAL A CA 1
ATOM 1139 C C . VAL A 1 140 ? -1.170 -0.618 -4.556 1.00 83.31 140 VAL A C 1
ATOM 1141 O O . VAL A 1 140 ? -0.091 -0.205 -4.975 1.00 83.31 140 VAL A O 1
ATOM 1144 N N . GLY A 1 141 ? -2.093 -1.098 -5.397 1.00 67.38 141 GLY A N 1
ATOM 1145 C CA . GLY A 1 141 ? -1.958 -1.042 -6.864 1.00 67.38 141 GLY A CA 1
ATOM 1146 C C . GLY A 1 141 ? -1.193 -2.206 -7.513 1.00 67.38 141 GLY A C 1
ATOM 1147 O O . GLY A 1 141 ? -0.950 -2.192 -8.720 1.00 67.38 141 GLY A O 1
ATOM 1148 N N . GLY A 1 142 ? -0.826 -3.231 -6.740 1.00 66.75 142 GLY A N 1
ATOM 1149 C CA . GLY A 1 142 ? -0.353 -4.507 -7.284 1.00 66.75 142 GLY A CA 1
ATOM 1150 C C . GLY A 1 142 ? -1.485 -5.334 -7.904 1.00 66.75 142 GLY A C 1
ATOM 1151 O O . GLY A 1 142 ? -2.654 -5.156 -7.568 1.00 66.75 142 GLY A O 1
ATOM 1152 N N . LEU A 1 143 ? -1.141 -6.272 -8.796 1.00 62.25 143 LEU A N 1
ATOM 1153 C CA . LEU A 1 143 ? -2.106 -7.271 -9.264 1.00 62.25 143 LEU A CA 1
ATOM 1154 C C . LEU A 1 143 ? -2.581 -8.113 -8.072 1.00 62.25 143 LEU A C 1
ATOM 1156 O O . LEU A 1 143 ? -1.725 -8.627 -7.342 1.00 62.25 143 LEU A O 1
ATOM 1160 N N . PRO A 1 144 ? -3.902 -8.277 -7.878 1.00 64.69 144 PRO A N 1
ATOM 1161 C CA . PRO A 1 144 ? -4.405 -9.005 -6.733 1.00 64.69 144 PRO A CA 1
ATOM 1162 C C . PRO A 1 144 ? -3.948 -10.467 -6.765 1.00 64.69 144 PRO A C 1
ATOM 1164 O O . PRO A 1 144 ? -4.050 -11.148 -7.787 1.00 64.69 144 PRO A O 1
ATOM 1167 N N . VAL A 1 145 ? -3.434 -10.952 -5.639 1.00 63.78 145 VAL A N 1
ATOM 1168 C CA . VAL A 1 145 ? -2.967 -12.330 -5.456 1.00 63.78 145 VAL A CA 1
ATOM 1169 C C . VAL A 1 145 ? -4.084 -13.154 -4.817 1.00 63.78 145 VAL A C 1
ATOM 1171 O O . VAL A 1 145 ? -4.844 -12.656 -3.983 1.00 63.78 145 VAL A O 1
ATOM 1174 N N . THR A 1 146 ? -4.203 -14.428 -5.200 1.00 62.62 146 THR A N 1
ATOM 1175 C CA . THR A 1 146 ? -5.189 -15.324 -4.590 1.00 62.62 146 THR A CA 1
ATOM 1176 C C . THR A 1 146 ? -4.919 -15.519 -3.090 1.00 62.62 146 THR A C 1
ATOM 1178 O O . THR A 1 146 ? -3.761 -15.617 -2.670 1.00 62.62 146 THR A O 1
ATOM 1181 N N . PRO A 1 147 ? -5.980 -15.631 -2.266 1.00 59.00 147 PRO A N 1
ATOM 1182 C CA . PRO A 1 147 ? -5.873 -15.776 -0.811 1.00 59.00 147 PRO A CA 1
ATOM 1183 C C . PRO A 1 147 ? -5.317 -17.138 -0.363 1.00 59.00 147 PRO A C 1
ATOM 1185 O O . PRO A 1 147 ? -5.208 -17.393 0.833 1.00 59.00 147 PRO A O 1
ATOM 1188 N N . ASP A 1 148 ? -4.952 -18.021 -1.299 1.00 60.53 148 ASP A N 1
ATOM 1189 C CA . ASP A 1 148 ? -4.321 -19.313 -1.003 1.00 60.53 148 ASP A CA 1
ATOM 1190 C C . ASP A 1 148 ? -2.947 -19.134 -0.331 1.00 60.53 148 ASP A C 1
ATOM 1192 O O . ASP A 1 148 ? -2.442 -20.039 0.336 1.00 60.53 148 ASP A O 1
ATOM 1196 N N . ARG A 1 149 ? -2.343 -17.947 -0.479 1.00 66.12 149 ARG A N 1
ATOM 1197 C CA . ARG A 1 149 ? -1.217 -17.499 0.341 1.00 66.12 149 ARG A CA 1
ATOM 1198 C C . ARG A 1 149 ? -1.746 -16.847 1.618 1.00 66.12 149 ARG A C 1
ATOM 1200 O O . ARG A 1 149 ? -2.463 -15.857 1.553 1.00 66.12 149 ARG A O 1
ATOM 1207 N N . GLY A 1 150 ? -1.357 -17.384 2.774 1.00 79.19 150 GLY A N 1
ATOM 1208 C CA . GLY A 1 150 ? -1.577 -16.724 4.064 1.00 79.19 150 GLY A CA 1
ATOM 1209 C C . GLY A 1 150 ? -0.805 -15.403 4.191 1.00 79.19 150 GLY A C 1
ATOM 1210 O O . GLY A 1 150 ? 0.079 -15.109 3.383 1.00 79.19 150 GLY A O 1
ATOM 1211 N N . MET A 1 151 ? -1.133 -14.619 5.222 1.00 88.31 151 MET A N 1
ATOM 1212 C CA . MET A 1 151 ? -0.434 -13.369 5.541 1.00 88.31 151 MET A CA 1
ATOM 1213 C C . MET A 1 151 ? 1.028 -13.642 5.924 1.00 88.31 151 MET A C 1
ATOM 1215 O O . MET A 1 151 ? 1.326 -14.616 6.615 1.00 88.31 151 MET A O 1
ATOM 1219 N N . ASN A 1 152 ? 1.945 -12.782 5.475 1.00 90.69 152 ASN A N 1
ATOM 1220 C CA . ASN A 1 152 ? 3.336 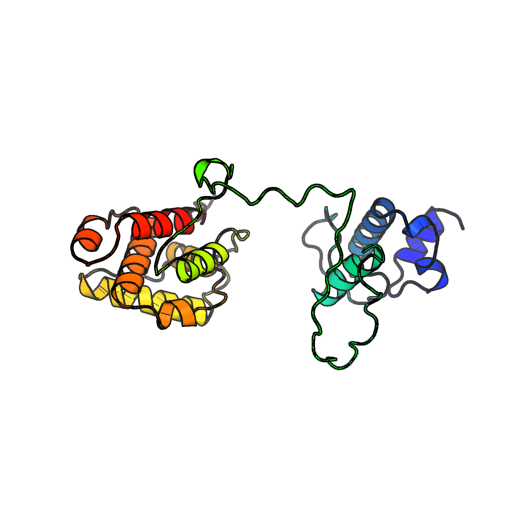-12.792 5.938 1.00 90.69 152 ASN A CA 1
ATOM 1221 C C . ASN A 1 152 ? 3.494 -12.035 7.270 1.00 90.69 152 ASN A C 1
ATOM 1223 O O . ASN A 1 152 ? 2.585 -11.329 7.698 1.00 90.69 152 ASN A O 1
ATOM 1227 N N . ASP A 1 153 ? 4.674 -12.107 7.889 1.00 93.69 153 ASP A N 1
ATOM 1228 C CA . ASP A 1 153 ? 4.939 -11.492 9.200 1.00 93.69 153 ASP A CA 1
ATOM 1229 C C . ASP A 1 153 ? 4.630 -9.986 9.263 1.00 93.69 153 ASP A C 1
ATOM 1231 O O . ASP A 1 153 ? 4.160 -9.489 10.285 1.00 93.69 153 ASP A O 1
ATOM 1235 N N . LYS A 1 154 ? 4.870 -9.229 8.182 1.00 93.00 154 LYS A N 1
ATOM 1236 C CA . LYS A 1 154 ? 4.555 -7.790 8.155 1.00 93.00 154 LYS A CA 1
ATOM 1237 C C . LYS A 1 154 ? 3.048 -7.556 8.120 1.00 93.00 154 LYS A C 1
ATOM 1239 O O . LYS A 1 154 ? 2.549 -6.683 8.821 1.00 93.00 154 LYS A O 1
ATOM 1244 N N . GLN A 1 155 ? 2.334 -8.335 7.314 1.00 92.81 155 GLN A N 1
ATOM 1245 C CA . GLN A 1 155 ? 0.878 -8.265 7.191 1.00 92.81 155 GLN A CA 1
ATOM 1246 C C . GLN A 1 155 ? 0.192 -8.726 8.483 1.00 92.81 155 GLN A C 1
ATOM 1248 O O . GLN A 1 155 ? -0.781 -8.111 8.903 1.00 92.81 155 GLN A O 1
ATOM 1253 N N . GLU A 1 156 ? 0.743 -9.737 9.156 1.00 94.56 156 GLU A N 1
ATOM 1254 C CA . GLU A 1 156 ? 0.287 -10.188 10.474 1.00 94.56 156 GLU A CA 1
ATOM 1255 C C . GLU A 1 156 ? 0.459 -9.095 11.536 1.00 94.56 156 GLU A C 1
ATOM 1257 O O . GLU A 1 156 ? -0.492 -8.758 12.237 1.00 94.56 156 GLU A O 1
ATOM 1262 N N . ARG A 1 157 ? 1.627 -8.445 11.598 1.00 95.25 157 ARG A N 1
ATOM 1263 C CA . ARG A 1 157 ? 1.847 -7.317 12.520 1.00 95.25 157 ARG A CA 1
ATOM 1264 C C . ARG A 1 157 ? 0.964 -6.109 12.207 1.00 95.25 157 ARG A C 1
ATOM 1266 O O . ARG A 1 157 ? 0.543 -5.406 13.122 1.00 95.25 157 ARG A O 1
ATOM 1273 N N . LEU A 1 158 ? 0.676 -5.861 10.929 1.00 94.81 158 LEU A N 1
ATOM 1274 C CA . LEU A 1 158 ? -0.271 -4.824 10.521 1.00 94.81 158 LEU A CA 1
ATOM 1275 C C . LEU A 1 158 ? -1.693 -5.170 10.981 1.00 94.81 158 LEU A C 1
ATOM 1277 O O . LEU A 1 158 ? -2.394 -4.311 11.507 1.00 94.81 158 LEU A O 1
ATOM 1281 N N . PHE A 1 159 ? -2.106 -6.431 10.832 1.00 95.25 159 PHE A N 1
ATOM 1282 C CA . PHE A 1 159 ? -3.394 -6.915 11.323 1.00 95.25 159 PHE A CA 1
ATOM 1283 C C . PHE A 1 159 ? -3.510 -6.762 12.845 1.00 95.25 159 PHE A C 1
ATOM 1285 O O . PHE A 1 159 ? -4.538 -6.302 13.339 1.00 95.25 159 PHE A O 1
ATOM 1292 N N . GLU A 1 160 ? -2.456 -7.100 13.590 1.00 95.19 160 GLU A N 1
ATOM 1293 C CA . GLU A 1 160 ? -2.400 -6.917 15.044 1.00 95.19 160 GLU A CA 1
ATOM 1294 C C . GLU A 1 160 ? -2.549 -5.447 15.445 1.00 95.19 160 GLU A C 1
ATOM 1296 O O . GLU A 1 160 ? -3.360 -5.151 16.324 1.00 95.19 160 GLU A O 1
ATOM 1301 N N . LEU A 1 161 ? -1.835 -4.531 14.776 1.00 95.19 161 LEU A N 1
ATOM 1302 C CA . LEU A 1 161 ? -1.970 -3.086 14.987 1.00 95.19 161 LEU A CA 1
ATOM 1303 C C . LEU A 1 161 ? -3.429 -2.645 14.814 1.00 95.19 161 LEU A C 1
ATOM 1305 O O . LEU A 1 161 ? -4.024 -2.128 15.760 1.00 95.19 161 LEU A O 1
ATOM 1309 N N . VAL A 1 162 ? -4.018 -2.920 13.647 1.00 94.62 162 VAL A N 1
ATOM 1310 C CA . VAL A 1 162 ? -5.397 -2.521 13.328 1.00 94.62 162 VAL A CA 1
ATOM 1311 C C . VAL A 1 162 ? -6.376 -3.088 14.350 1.00 94.62 162 VAL A C 1
ATOM 1313 O O . VAL A 1 162 ? -7.218 -2.369 14.885 1.00 94.62 162 VAL A O 1
ATOM 1316 N N . ASN A 1 163 ? -6.255 -4.375 14.669 1.00 94.50 163 ASN A N 1
ATOM 1317 C CA . ASN A 1 163 ? -7.178 -5.028 15.584 1.00 94.50 163 ASN A CA 1
ATOM 1318 C C . ASN A 1 163 ? -7.025 -4.514 17.026 1.00 94.50 163 ASN A C 1
ATOM 1320 O O . ASN A 1 163 ? -8.025 -4.380 17.726 1.00 94.50 163 ASN A O 1
ATOM 1324 N N . SER A 1 164 ? -5.804 -4.186 17.463 1.00 93.88 164 SER A N 1
ATOM 1325 C CA . SER A 1 164 ? -5.564 -3.580 18.779 1.00 93.88 164 SER A CA 1
ATOM 1326 C C . SER A 1 164 ? -6.193 -2.192 18.905 1.00 93.88 164 SER A C 1
ATOM 1328 O O . SER A 1 164 ? -6.822 -1.903 19.922 1.00 93.88 164 SER A O 1
ATOM 1330 N N . THR A 1 165 ? -6.115 -1.366 17.857 1.00 91.94 165 THR A N 1
ATOM 1331 C CA . THR A 1 165 ? -6.785 -0.065 17.834 1.00 91.94 165 THR A CA 1
ATOM 1332 C C . THR A 1 165 ? -8.302 -0.238 17.875 1.00 91.94 165 THR A C 1
ATOM 1334 O O . THR A 1 165 ? -8.970 0.420 18.669 1.00 91.94 165 THR A O 1
ATOM 1337 N N . LEU A 1 166 ? -8.873 -1.139 17.070 1.00 90.81 166 LEU A N 1
ATOM 1338 C CA . LEU A 1 166 ? -10.327 -1.345 17.025 1.00 90.81 166 LEU A CA 1
ATOM 1339 C C . LEU A 1 166 ? -10.901 -1.859 18.354 1.00 90.81 166 LEU A C 1
ATOM 1341 O O . LEU A 1 166 ? -12.031 -1.521 18.706 1.00 90.81 166 LEU A O 1
ATOM 1345 N N . GLN A 1 167 ? -10.123 -2.614 19.132 1.00 89.88 167 GLN A N 1
ATOM 1346 C CA . GLN A 1 167 ? -10.548 -3.063 20.461 1.00 89.88 167 GLN A CA 1
ATOM 1347 C C . GLN A 1 167 ? -10.797 -1.903 21.431 1.00 89.88 167 GLN A C 1
ATOM 1349 O O . GLN A 1 167 ? -11.625 -2.043 22.326 1.00 89.88 167 GLN A O 1
ATOM 1354 N N . SER A 1 168 ? -10.147 -0.748 21.243 1.00 85.06 168 SER A N 1
ATOM 1355 C CA . SER A 1 168 ? -10.384 0.442 22.078 1.00 85.06 168 SER A CA 1
ATOM 1356 C C . SER A 1 168 ? -11.805 1.013 21.951 1.00 85.06 168 SER A C 1
ATOM 1358 O O . SER A 1 168 ? -12.244 1.766 22.817 1.00 85.06 168 SER A O 1
ATOM 1360 N N . ILE A 1 169 ? -12.529 0.624 20.898 1.00 84.44 169 ILE A N 1
ATOM 1361 C CA . ILE A 1 169 ? -13.911 1.020 20.602 1.00 84.44 169 ILE A CA 1
ATOM 1362 C C . ILE A 1 169 ? -14.851 -0.198 20.545 1.00 84.44 169 ILE A C 1
ATOM 1364 O O . ILE A 1 169 ? -15.846 -0.192 19.819 1.00 84.44 169 ILE A O 1
ATOM 1368 N N . ASP A 1 170 ? -14.505 -1.270 21.266 1.00 85.00 170 ASP A N 1
ATOM 1369 C CA . ASP A 1 170 ? -15.274 -2.520 21.360 1.00 85.00 170 ASP A CA 1
ATOM 1370 C C . ASP A 1 170 ? -15.575 -3.187 20.001 1.00 85.00 170 ASP A C 1
ATOM 1372 O O . ASP A 1 170 ? -16.571 -3.895 19.830 1.00 85.00 170 ASP A O 1
ATOM 1376 N N . THR A 1 171 ? -14.698 -2.982 19.015 1.00 87.12 171 THR A N 1
ATOM 1377 C CA . THR A 1 171 ? -14.808 -3.541 17.660 1.00 87.12 171 THR A CA 1
ATOM 1378 C C . THR A 1 171 ? -13.580 -4.398 17.336 1.00 87.12 171 THR A C 1
ATOM 1380 O O . THR A 1 171 ? -12.557 -4.343 18.014 1.00 87.12 171 THR A O 1
ATOM 1383 N N . GLY A 1 172 ? -13.653 -5.250 16.313 1.00 86.00 172 GLY A N 1
ATOM 1384 C CA . GLY A 1 172 ? -12.495 -6.029 15.887 1.00 86.00 172 GLY A CA 1
ATOM 1385 C C . GLY A 1 172 ? -12.705 -6.768 14.575 1.00 86.00 172 GLY A C 1
ATOM 1386 O O . GLY A 1 172 ? -13.832 -7.022 14.145 1.00 86.00 172 GLY A O 1
ATOM 1387 N N . LEU A 1 173 ? -11.593 -7.147 13.955 1.00 88.06 173 LEU A N 1
ATOM 1388 C CA . LEU A 1 173 ? -11.565 -7.926 12.727 1.00 88.06 173 LEU A CA 1
ATOM 1389 C C . LEU A 1 173 ? -11.376 -9.408 13.045 1.00 88.06 173 LEU A C 1
ATOM 1391 O O . LEU A 1 173 ? -10.510 -9.811 13.823 1.00 88.06 173 LEU A O 1
ATOM 1395 N N . LYS A 1 174 ? -12.174 -10.253 12.393 1.00 88.69 174 LYS A N 1
ATOM 1396 C CA . LYS A 1 174 ? -11.953 -11.703 12.376 1.00 88.69 174 LYS A CA 1
ATOM 1397 C C . LYS A 1 174 ? -11.121 -12.056 11.147 1.00 88.69 174 LYS A C 1
ATOM 1399 O O . LYS A 1 174 ? -11.366 -11.506 10.078 1.00 88.69 174 LYS A O 1
ATOM 1404 N N . LYS A 1 175 ? -10.195 -13.013 11.269 1.00 87.62 175 LYS A N 1
ATOM 1405 C CA . LYS A 1 175 ? -9.414 -13.550 10.137 1.00 87.62 175 LYS A CA 1
ATOM 1406 C C . LYS A 1 175 ? -10.295 -14.390 9.200 1.00 87.62 175 LYS A C 1
ATOM 1408 O O . LYS A 1 175 ? -10.238 -15.616 9.201 1.00 87.62 175 LYS A O 1
ATOM 1413 N N . THR A 1 176 ? -11.164 -13.730 8.446 1.00 87.50 176 THR A N 1
ATOM 1414 C CA . THR A 1 176 ? -11.948 -14.332 7.362 1.00 87.50 176 THR A CA 1
ATOM 1415 C C . THR A 1 176 ? -11.147 -14.294 6.060 1.00 87.50 176 THR A C 1
ATOM 1417 O O . THR A 1 176 ? -10.169 -13.557 5.951 1.00 87.50 176 THR A O 1
ATOM 1420 N N . ASN A 1 177 ? -11.569 -15.049 5.042 1.00 85.31 177 ASN A N 1
ATOM 1421 C CA . ASN A 1 177 ? -10.895 -15.032 3.737 1.00 85.31 177 ASN A CA 1
AT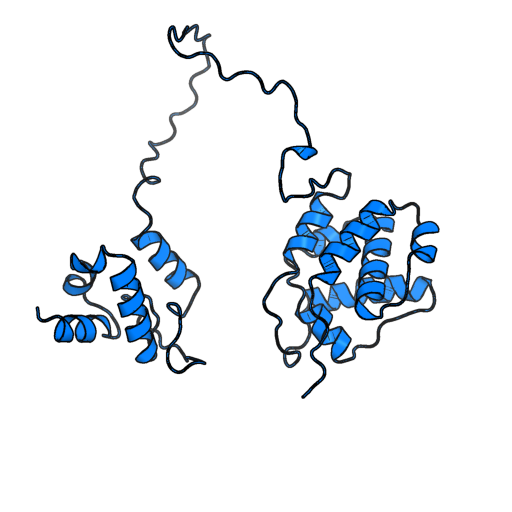OM 1422 C C . ASN A 1 177 ? -10.888 -13.6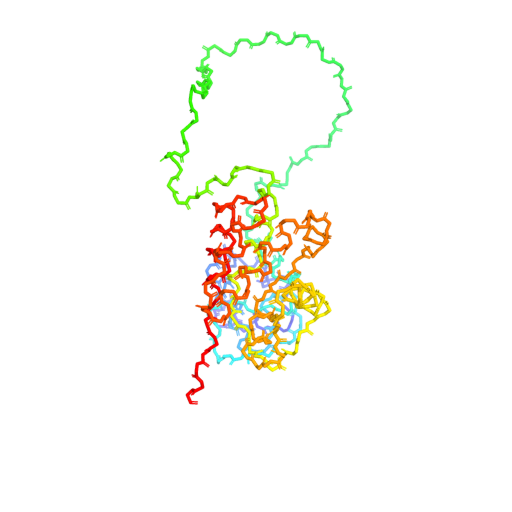41 3.085 1.00 85.31 177 ASN A C 1
ATOM 1424 O O . ASN A 1 177 ? -9.919 -13.310 2.415 1.00 85.31 177 ASN A O 1
ATOM 1428 N N . ALA A 1 178 ? -11.931 -12.833 3.301 1.00 83.94 178 ALA A N 1
ATOM 1429 C CA . ALA A 1 178 ? -12.002 -11.466 2.785 1.00 83.94 178 ALA A CA 1
ATOM 1430 C C . ALA A 1 178 ? -10.957 -10.558 3.447 1.00 83.94 178 ALA A C 1
ATOM 1432 O O . ALA A 1 178 ? -10.254 -9.819 2.764 1.00 83.94 178 ALA A O 1
ATOM 1433 N N . VAL A 1 179 ? -10.795 -10.678 4.768 1.00 87.06 179 VAL A N 1
ATOM 1434 C CA . VAL A 1 179 ? -9.769 -9.940 5.516 1.00 87.06 179 VAL A CA 1
ATOM 1435 C C . VAL A 1 179 ? -8.375 -10.395 5.092 1.00 87.06 179 VAL A C 1
ATOM 1437 O O . VAL A 1 179 ? -7.542 -9.568 4.747 1.00 87.06 179 VAL A O 1
ATOM 1440 N N . ILE A 1 180 ? -8.125 -11.706 5.035 1.00 87.50 180 ILE A N 1
ATOM 1441 C CA . ILE A 1 180 ? -6.834 -12.241 4.578 1.00 87.50 180 ILE A CA 1
ATOM 1442 C C . ILE A 1 180 ? -6.522 -11.744 3.165 1.00 87.50 180 ILE A C 1
ATOM 1444 O O . ILE A 1 180 ? -5.418 -11.271 2.922 1.00 87.50 180 ILE A O 1
ATOM 1448 N N . TYR A 1 181 ? -7.498 -11.789 2.256 1.00 87.19 181 TYR A N 1
ATOM 1449 C CA . TYR A 1 181 ? -7.348 -11.271 0.901 1.00 87.19 181 TYR A CA 1
ATOM 1450 C C . TYR A 1 181 ? -6.954 -9.790 0.899 1.00 87.19 181 TYR A C 1
ATOM 1452 O O . TYR A 1 181 ? -6.012 -9.420 0.204 1.00 87.19 181 TYR A O 1
ATOM 1460 N N . PHE A 1 182 ? -7.611 -8.949 1.701 1.00 88.56 182 PHE A N 1
ATOM 1461 C CA . PHE A 1 182 ? -7.276 -7.528 1.782 1.00 88.56 182 PHE A CA 1
ATOM 1462 C C . PHE A 1 182 ? -5.816 -7.309 2.211 1.00 88.56 182 PHE A C 1
ATOM 1464 O O . PHE A 1 182 ? -5.056 -6.631 1.523 1.00 88.56 182 PHE A O 1
ATOM 1471 N N . PHE A 1 183 ? -5.389 -7.954 3.300 1.00 90.44 183 PHE A N 1
ATOM 1472 C CA . PHE A 1 183 ? -4.032 -7.802 3.832 1.00 90.44 183 PHE A CA 1
ATOM 1473 C C . PHE A 1 183 ? -2.952 -8.418 2.933 1.00 90.44 183 PHE A C 1
ATOM 1475 O O . PHE A 1 183 ? -1.871 -7.846 2.802 1.00 90.44 183 PHE A O 1
ATOM 1482 N N . VAL A 1 184 ? -3.219 -9.553 2.282 1.00 88.38 184 VAL A N 1
ATOM 1483 C CA . VAL A 1 184 ? -2.272 -10.194 1.348 1.00 88.38 184 VAL A CA 1
ATOM 1484 C C . VAL A 1 184 ? -1.981 -9.298 0.143 1.00 88.38 184 VAL A C 1
ATOM 1486 O O . VAL A 1 184 ? -0.862 -9.315 -0.372 1.00 88.38 184 VAL A O 1
ATOM 1489 N N . ASN A 1 185 ? -2.955 -8.480 -0.260 1.00 86.12 185 ASN A N 1
ATOM 1490 C CA . ASN A 1 185 ? -2.824 -7.526 -1.357 1.00 86.12 185 ASN A CA 1
ATOM 1491 C C . ASN A 1 185 ? -2.146 -6.205 -0.966 1.00 86.12 185 ASN A C 1
ATOM 1493 O O . ASN A 1 185 ? -1.878 -5.383 -1.840 1.00 86.12 185 ASN A O 1
ATOM 1497 N N . LEU A 1 186 ? -1.789 -6.029 0.310 1.00 89.06 186 LEU A N 1
ATOM 1498 C CA . LEU A 1 186 ? -0.916 -4.948 0.753 1.00 89.06 186 LEU A CA 1
ATOM 1499 C C . LEU A 1 186 ? 0.549 -5.364 0.630 1.00 89.06 186 LEU A C 1
ATOM 1501 O O . LEU A 1 186 ? 1.043 -6.252 1.339 1.00 89.06 186 LEU A O 1
ATOM 1505 N N . ARG A 1 187 ? 1.284 -4.667 -0.235 1.00 87.19 187 ARG A N 1
ATOM 1506 C CA . ARG A 1 187 ? 2.732 -4.809 -0.376 1.00 87.19 187 ARG A CA 1
ATOM 1507 C C . ARG A 1 187 ? 3.460 -3.920 0.634 1.00 87.19 187 ARG A C 1
ATOM 1509 O O . ARG A 1 187 ? 4.034 -2.897 0.281 1.00 87.19 187 ARG A O 1
ATOM 1516 N N . VAL A 1 188 ? 3.466 -4.345 1.895 1.00 87.19 188 VAL A N 1
ATOM 1517 C CA . VAL A 1 188 ? 4.100 -3.593 2.990 1.00 87.19 188 VAL A CA 1
ATOM 1518 C C . VAL A 1 188 ? 5.631 -3.580 2.831 1.00 87.19 188 VAL A C 1
ATOM 1520 O O . VAL A 1 188 ? 6.321 -4.551 3.179 1.00 87.19 188 VAL A O 1
ATOM 1523 N N . ASN A 1 189 ? 6.175 -2.482 2.295 1.00 84.06 189 ASN A N 1
ATOM 1524 C CA . ASN A 1 189 ? 7.614 -2.315 2.077 1.00 84.06 189 ASN A CA 1
ATOM 1525 C C . ASN A 1 189 ? 8.308 -1.924 3.390 1.00 84.06 189 ASN A C 1
ATOM 1527 O O . ASN A 1 189 ? 9.120 -2.716 3.883 1.00 84.06 189 ASN A O 1
ATOM 1531 N N . ASP A 1 190 ? 7.919 -0.808 4.010 1.00 87.56 190 ASP A N 1
ATOM 1532 C CA . ASP A 1 190 ? 8.422 -0.379 5.318 1.00 87.56 190 ASP A CA 1
ATOM 1533 C C . ASP A 1 190 ? 7.309 -0.234 6.372 1.00 87.56 190 ASP A C 1
ATOM 1535 O O . ASP A 1 190 ? 6.656 0.797 6.514 1.00 87.56 190 ASP A O 1
ATOM 1539 N N . LEU A 1 191 ? 7.116 -1.292 7.169 1.00 91.38 191 LEU A N 1
ATOM 1540 C CA . LEU A 1 191 ? 6.167 -1.271 8.285 1.00 91.38 191 LEU A CA 1
ATOM 1541 C C . LEU A 1 191 ? 6.654 -0.394 9.452 1.00 91.38 191 LEU A C 1
ATOM 1543 O O . LEU A 1 191 ? 5.831 0.067 10.242 1.00 91.38 191 LEU A O 1
ATOM 1547 N N . ALA A 1 192 ? 7.968 -0.184 9.597 1.00 91.06 192 ALA A N 1
ATOM 1548 C CA . ALA A 1 192 ? 8.522 0.535 10.742 1.00 91.06 192 ALA A CA 1
ATOM 1549 C C . ALA A 1 192 ? 8.054 1.992 10.749 1.00 91.06 192 ALA A C 1
ATOM 1551 O O . ALA A 1 192 ? 7.649 2.479 11.799 1.00 91.06 192 ALA A O 1
ATOM 1552 N N . MET A 1 193 ? 7.971 2.632 9.577 1.00 90.75 193 MET A N 1
ATOM 1553 C CA . MET A 1 193 ? 7.434 3.991 9.454 1.00 90.75 193 MET A CA 1
ATOM 1554 C C . MET A 1 193 ? 6.045 4.129 10.094 1.00 90.75 193 MET A C 1
ATOM 1556 O O . MET A 1 193 ? 5.819 5.045 10.882 1.00 90.75 193 MET A O 1
ATOM 1560 N N . LEU A 1 194 ? 5.127 3.198 9.815 1.00 91.88 194 LEU A N 1
ATOM 1561 C CA . LEU A 1 194 ? 3.789 3.209 10.415 1.00 91.88 194 LEU A CA 1
ATOM 1562 C C . LEU A 1 194 ? 3.829 2.904 11.921 1.00 91.88 194 LEU A C 1
ATOM 1564 O O . LEU A 1 194 ? 3.103 3.520 12.699 1.00 91.88 194 LEU A O 1
ATOM 1568 N N . LEU A 1 195 ? 4.667 1.956 12.346 1.00 92.25 195 LEU A N 1
ATOM 1569 C CA . LEU A 1 195 ? 4.787 1.575 13.757 1.00 92.25 195 LEU A CA 1
ATOM 1570 C C . LEU A 1 195 ? 5.452 2.651 14.624 1.00 92.25 195 LEU A C 1
ATOM 1572 O O . LEU A 1 195 ? 5.163 2.703 15.819 1.00 92.25 195 LEU A O 1
ATOM 1576 N N . ASP A 1 196 ? 6.273 3.518 14.044 1.00 93.00 196 ASP A N 1
ATOM 1577 C CA . ASP A 1 196 ? 6.940 4.625 14.736 1.00 93.00 196 ASP A CA 1
ATOM 1578 C C . ASP A 1 196 ? 6.129 5.933 14.683 1.00 93.00 196 ASP A C 1
ATOM 1580 O O . ASP A 1 196 ? 6.434 6.879 15.410 1.00 93.00 196 ASP A O 1
ATOM 1584 N N . ALA A 1 197 ? 5.066 5.987 13.871 1.00 92.44 197 ALA A N 1
ATOM 1585 C CA . ALA A 1 197 ? 4.161 7.131 13.796 1.00 92.44 197 ALA A CA 1
ATOM 1586 C C . ALA A 1 197 ? 3.449 7.405 15.136 1.00 92.44 197 ALA A C 1
ATOM 1588 O O . ALA A 1 197 ? 3.352 6.538 16.015 1.00 92.44 197 ALA A O 1
ATOM 1589 N N . ASP A 1 198 ? 2.913 8.616 15.300 1.00 92.75 198 ASP A N 1
ATOM 1590 C CA . ASP A 1 198 ? 2.102 8.936 16.474 1.00 92.75 198 ASP A CA 1
ATOM 1591 C C . ASP A 1 198 ? 0.785 8.142 16.505 1.00 92.75 198 ASP A C 1
ATOM 1593 O O . ASP A 1 198 ? 0.340 7.560 15.510 1.00 92.75 198 ASP A O 1
ATOM 1597 N N . GLN A 1 199 ? 0.173 8.097 17.690 1.00 91.44 199 GLN A N 1
ATOM 1598 C CA . GLN A 1 199 ? -1.026 7.299 17.919 1.00 91.44 199 GLN A CA 1
ATOM 1599 C C . GLN A 1 199 ? -2.218 7.786 17.088 1.00 91.44 199 GLN A C 1
ATOM 1601 O O . GLN A 1 199 ? -2.956 6.954 16.571 1.00 91.44 199 GLN A O 1
ATOM 1606 N N . ASN A 1 200 ? -2.363 9.099 16.880 1.00 91.44 200 ASN A N 1
ATOM 1607 C CA . ASN A 1 200 ? -3.485 9.647 16.119 1.00 91.44 200 ASN A CA 1
ATOM 1608 C C . ASN A 1 200 ? -3.439 9.157 14.666 1.00 91.44 200 ASN A C 1
ATOM 1610 O O . ASN A 1 200 ? -4.471 8.782 14.112 1.00 91.44 200 ASN A O 1
ATOM 1614 N N . PHE A 1 201 ? -2.246 9.099 14.061 1.00 93.12 201 PHE A N 1
ATOM 1615 C CA . PHE A 1 201 ? -2.081 8.546 12.715 1.00 93.12 201 PHE A CA 1
ATOM 1616 C C . PHE A 1 201 ? -2.382 7.046 12.656 1.00 93.12 201 PHE A C 1
ATOM 1618 O O . PHE A 1 201 ? -3.085 6.599 11.751 1.00 93.12 201 PHE A O 1
ATOM 1625 N N . LYS A 1 202 ? -1.879 6.262 13.618 1.00 93.62 202 LYS A N 1
ATOM 1626 C CA . LYS A 1 202 ? -2.150 4.815 13.687 1.00 93.62 202 LYS A CA 1
ATOM 1627 C C . LYS A 1 202 ? -3.635 4.525 13.848 1.00 93.62 202 LYS A C 1
ATOM 1629 O O . LYS A 1 202 ? -4.149 3.604 13.209 1.00 93.62 202 LYS A O 1
ATOM 1634 N N . ASP A 1 203 ? -4.318 5.323 14.659 1.00 92.81 203 ASP A N 1
ATOM 1635 C CA . ASP A 1 203 ? -5.748 5.180 14.876 1.00 92.81 203 ASP A CA 1
ATOM 1636 C C . ASP A 1 203 ? -6.529 5.526 13.610 1.00 92.81 203 ASP A C 1
ATOM 1638 O O . ASP A 1 203 ? -7.359 4.734 13.159 1.00 92.81 203 ASP A O 1
ATOM 1642 N N . ALA A 1 204 ? -6.181 6.643 12.966 1.00 92.62 204 ALA A N 1
ATOM 1643 C CA . ALA A 1 204 ? -6.791 7.047 11.708 1.00 92.62 204 ALA A CA 1
ATOM 1644 C C . ALA A 1 204 ? -6.587 6.014 10.594 1.00 92.62 204 ALA A C 1
ATOM 1646 O O . ALA A 1 204 ? -7.530 5.675 9.879 1.00 92.62 204 ALA A O 1
ATOM 1647 N N . PHE A 1 205 ? -5.376 5.470 10.478 1.00 94.56 205 PHE A N 1
ATOM 1648 C CA . PHE A 1 205 ? -5.063 4.411 9.528 1.00 94.56 205 PHE A CA 1
ATOM 1649 C C . PHE A 1 205 ? -5.878 3.139 9.797 1.00 94.56 205 PHE A C 1
ATOM 1651 O O . PHE A 1 205 ? -6.445 2.554 8.875 1.00 94.56 205 PHE A O 1
ATOM 1658 N N . SER A 1 206 ? -5.986 2.730 11.061 1.00 94.75 206 SER A N 1
ATOM 1659 C CA . SER A 1 206 ? -6.726 1.525 11.450 1.00 94.75 206 SER A CA 1
ATOM 1660 C C . SER A 1 206 ? -8.227 1.660 11.203 1.00 94.75 206 SER A C 1
ATOM 1662 O O . SER A 1 206 ? -8.866 0.709 10.748 1.00 94.75 206 SER A O 1
ATOM 1664 N N . PHE A 1 207 ? -8.792 2.841 11.459 1.00 93.00 207 PHE A N 1
ATOM 1665 C CA . PHE A 1 207 ? -10.188 3.141 11.150 1.00 93.00 207 PHE A CA 1
ATOM 1666 C C . PHE A 1 207 ? -10.441 3.164 9.646 1.00 93.00 207 PHE A C 1
ATOM 1668 O O . PHE A 1 207 ? -11.417 2.563 9.208 1.00 93.00 207 PHE A O 1
ATOM 1675 N N . ALA A 1 208 ? -9.534 3.751 8.861 1.00 93.00 208 ALA A N 1
ATOM 1676 C CA . ALA A 1 208 ? -9.653 3.776 7.407 1.00 93.00 208 ALA A CA 1
ATOM 1677 C C . ALA A 1 208 ? -9.603 2.358 6.824 1.00 93.00 208 ALA A C 1
ATOM 1679 O O . ALA A 1 208 ? -10.451 1.988 6.021 1.00 93.00 208 ALA A O 1
ATOM 1680 N N . MET A 1 209 ? -8.671 1.519 7.291 1.00 93.00 209 MET A N 1
ATOM 1681 C CA . MET A 1 209 ? -8.624 0.107 6.905 1.00 93.00 209 MET A CA 1
ATOM 1682 C C . MET A 1 209 ? -9.933 -0.620 7.227 1.00 93.00 209 MET A C 1
ATOM 1684 O O . MET A 1 209 ? -10.442 -1.375 6.399 1.00 93.00 209 MET A O 1
ATOM 1688 N N . PHE A 1 210 ? -10.476 -0.416 8.427 1.00 91.62 210 PHE A N 1
ATOM 1689 C CA . PHE A 1 210 ? -11.733 -1.037 8.833 1.00 91.62 210 PHE A CA 1
ATOM 1690 C C . PHE A 1 210 ? -12.915 -0.573 7.974 1.00 91.62 210 PHE A C 1
ATOM 1692 O O . PHE A 1 210 ? -13.692 -1.415 7.517 1.00 91.62 210 PHE A O 1
ATOM 1699 N N . GLU A 1 211 ? -13.027 0.733 7.725 1.00 90.94 211 GLU A N 1
ATOM 1700 C CA . GLU A 1 211 ? -14.063 1.329 6.880 1.00 90.94 211 GLU A CA 1
ATOM 1701 C C . GLU A 1 211 ? -13.980 0.790 5.449 1.00 90.94 211 GLU A C 1
ATOM 1703 O O . GLU A 1 211 ? -14.968 0.243 4.964 1.00 90.94 211 GLU A O 1
ATOM 1708 N N . THR A 1 212 ? -12.803 0.800 4.815 1.00 89.25 212 THR A N 1
ATOM 1709 C CA . THR A 1 212 ? -12.622 0.244 3.462 1.00 89.25 212 THR A CA 1
ATOM 1710 C C . THR A 1 212 ? -12.986 -1.247 3.395 1.00 89.25 212 THR A C 1
ATOM 1712 O O . THR A 1 212 ? -13.595 -1.697 2.426 1.00 89.25 212 THR A O 1
ATOM 1715 N N . MET A 1 213 ? -12.663 -2.044 4.421 1.00 85.88 213 MET A N 1
ATOM 1716 C CA . MET A 1 213 ? -12.964 -3.484 4.416 1.00 85.88 213 MET A CA 1
ATOM 1717 C C . MET A 1 213 ? -14.439 -3.821 4.665 1.00 85.88 213 MET A C 1
ATOM 1719 O O . MET A 1 213 ? -14.917 -4.854 4.194 1.00 85.88 213 MET A O 1
ATOM 1723 N N . THR A 1 214 ? -15.140 -3.021 5.467 1.00 83.56 214 THR A N 1
ATOM 1724 C CA . THR A 1 214 ? -16.486 -3.360 5.968 1.00 83.56 214 THR A CA 1
ATOM 1725 C C . THR A 1 214 ? -17.592 -2.478 5.399 1.00 83.56 214 THR A C 1
ATOM 1727 O O . THR A 1 214 ? -18.764 -2.839 5.496 1.00 83.56 214 THR A O 1
ATOM 1730 N N . GLY A 1 215 ? -17.236 -1.330 4.823 1.00 82.44 215 GLY A N 1
ATOM 1731 C CA . GLY A 1 215 ? -18.159 -0.270 4.424 1.00 82.44 215 GLY A CA 1
ATOM 1732 C C . GLY A 1 215 ? -18.802 0.472 5.602 1.00 82.44 215 GLY A C 1
ATOM 1733 O O . GLY A 1 215 ? -19.740 1.239 5.393 1.00 82.44 215 GLY A O 1
ATOM 1734 N N . GLN A 1 216 ? -18.360 0.227 6.840 1.00 84.88 216 GLN A N 1
ATOM 1735 C CA . GLN A 1 216 ? -18.883 0.908 8.020 1.00 84.88 216 GLN A CA 1
ATOM 1736 C C . GLN A 1 216 ? -18.185 2.260 8.205 1.00 84.88 216 GLN A C 1
ATOM 1738 O O . GLN A 1 216 ? -16.984 2.295 8.443 1.00 84.88 216 GLN A O 1
ATOM 1743 N N . ASP A 1 217 ? -18.954 3.351 8.153 1.00 85.19 217 ASP A N 1
ATOM 1744 C CA . ASP A 1 217 ? -18.452 4.719 8.343 1.00 85.19 217 ASP A CA 1
ATOM 1745 C C . ASP A 1 217 ? -17.825 4.910 9.734 1.00 85.19 217 ASP A C 1
ATOM 1747 O O . ASP A 1 217 ? -18.474 4.709 10.770 1.00 85.19 217 ASP A O 1
ATOM 1751 N N . MET A 1 218 ? -16.558 5.322 9.746 1.00 87.50 218 MET A N 1
ATOM 1752 C CA . MET A 1 218 ? -15.767 5.584 10.946 1.00 87.50 218 MET A CA 1
ATOM 1753 C C . MET A 1 218 ? -15.503 7.077 11.177 1.00 87.50 218 MET A C 1
ATOM 1755 O O . MET A 1 218 ? -14.840 7.429 12.159 1.00 87.50 218 MET A O 1
ATOM 1759 N N . SER A 1 219 ? -16.065 7.970 10.355 1.00 84.38 219 SER A N 1
ATOM 1760 C CA . SER A 1 219 ? -15.861 9.425 10.438 1.00 84.38 219 SER A CA 1
ATOM 1761 C C . SER A 1 219 ? -16.139 9.979 11.840 1.00 84.38 219 SER A C 1
ATOM 1763 O O . SER A 1 219 ? -15.362 10.779 12.356 1.00 84.38 219 SER A O 1
ATOM 1765 N N . HIS A 1 220 ? -17.181 9.490 12.519 1.00 85.06 220 HIS A N 1
ATOM 1766 C CA . HIS A 1 220 ? -17.512 9.934 13.878 1.00 85.06 220 HIS A CA 1
ATOM 1767 C C . HIS A 1 220 ? -16.452 9.559 14.932 1.00 85.06 220 HIS A C 1
ATOM 1769 O O . HIS A 1 220 ? -16.298 10.246 15.942 1.00 85.06 220 HIS A O 1
ATOM 1775 N N . ASN A 1 221 ? -15.723 8.459 14.729 1.00 85.12 221 ASN A N 1
ATOM 1776 C CA . ASN A 1 221 ? -14.626 8.073 15.617 1.00 85.12 221 ASN A CA 1
ATOM 1777 C C . ASN A 1 221 ? -13.373 8.908 15.332 1.00 85.12 221 ASN A C 1
ATOM 1779 O O . ASN A 1 221 ? -12.666 9.264 16.270 1.00 85.12 221 ASN A O 1
ATOM 1783 N N . ILE A 1 222 ? -13.149 9.291 14.070 1.00 82.75 222 ILE A N 1
ATOM 1784 C CA . ILE A 1 222 ? -12.070 10.208 13.678 1.00 82.75 222 ILE A CA 1
ATOM 1785 C C . ILE A 1 222 ? -12.267 11.597 14.270 1.00 82.75 222 ILE A C 1
ATOM 1787 O O . ILE A 1 222 ? -11.310 12.166 14.772 1.00 82.75 222 ILE A O 1
ATOM 1791 N N . GLU A 1 223 ? -13.491 12.127 14.288 1.00 81.19 223 GLU A N 1
ATOM 1792 C CA . GLU A 1 223 ? -13.787 13.437 14.895 1.00 81.19 223 GLU A CA 1
ATOM 1793 C C . GLU A 1 223 ? -13.434 13.515 16.390 1.00 81.19 223 GLU A 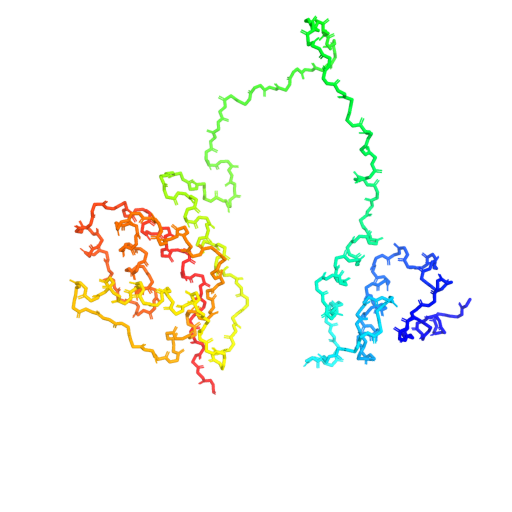C 1
ATOM 1795 O O . GLU A 1 223 ? -13.258 14.606 16.932 1.00 81.19 223 GLU A O 1
ATOM 1800 N N . LYS A 1 224 ? -13.344 12.366 17.072 1.00 81.38 224 LYS A N 1
ATOM 1801 C CA . LYS A 1 224 ? -12.951 12.282 18.487 1.00 81.38 224 LYS A CA 1
ATOM 1802 C C . LYS A 1 224 ? -11.438 12.241 18.685 1.00 81.38 224 LYS A C 1
ATOM 1804 O O . LYS A 1 224 ? -10.980 12.410 19.814 1.00 81.38 224 LYS A O 1
ATOM 1809 N N . ILE A 1 225 ? -10.679 12.006 17.620 1.00 78.38 225 ILE A N 1
ATOM 1810 C CA . ILE A 1 225 ? -9.220 12.021 17.612 1.00 78.38 225 ILE A CA 1
ATOM 1811 C C . ILE A 1 225 ? -8.791 13.392 17.089 1.00 78.38 225 ILE A C 1
ATOM 1813 O O . ILE A 1 225 ? -9.373 13.913 16.141 1.00 78.38 225 ILE A O 1
ATOM 1817 N N . ASP A 1 226 ? -7.766 13.994 17.692 1.00 77.19 226 ASP A N 1
ATOM 1818 C CA . ASP A 1 226 ? -7.169 15.238 17.186 1.00 77.19 226 ASP A CA 1
ATOM 1819 C C . ASP A 1 226 ? -6.344 14.949 15.916 1.00 77.19 226 ASP A C 1
ATOM 1821 O O . ASP A 1 226 ? -5.110 14.938 15.917 1.00 77.19 226 ASP A O 1
ATOM 1825 N N . PHE A 1 227 ? -7.044 14.590 14.838 1.00 82.88 227 PHE A N 1
ATOM 1826 C CA . PHE A 1 227 ? -6.484 14.175 13.561 1.00 82.88 227 PHE A CA 1
ATOM 1827 C C . PHE A 1 227 ? -7.201 14.864 12.399 1.00 82.88 227 PHE A C 1
ATOM 1829 O O . PHE A 1 227 ? -8.418 15.040 12.382 1.00 82.88 227 PHE A O 1
ATOM 1836 N N . SER A 1 228 ? -6.431 15.254 11.384 1.00 83.44 228 SER A N 1
ATOM 1837 C CA . SER A 1 228 ? -6.967 15.928 10.202 1.00 83.44 228 SER A CA 1
ATOM 1838 C C . SER A 1 228 ? -7.876 14.992 9.402 1.00 83.44 228 SER A C 1
ATOM 1840 O O . SER A 1 228 ? -7.422 13.994 8.840 1.00 83.44 228 SER A O 1
ATOM 1842 N N . TYR A 1 229 ? -9.150 15.366 9.264 1.00 83.12 229 TYR A N 1
ATOM 1843 C CA . TYR A 1 229 ? -10.113 14.617 8.453 1.00 83.12 229 TYR A CA 1
ATOM 1844 C C . TYR A 1 229 ? -9.714 14.539 6.968 1.00 83.12 229 TYR A C 1
ATOM 1846 O O . TYR A 1 229 ? -10.004 13.554 6.297 1.00 83.12 229 TYR A O 1
ATOM 1854 N N . ASN A 1 230 ? -8.986 15.534 6.447 1.00 83.75 230 ASN A N 1
ATOM 1855 C CA . ASN A 1 230 ? -8.452 15.469 5.081 1.00 83.75 230 ASN A CA 1
ATOM 1856 C C . ASN A 1 230 ? -7.393 14.370 4.947 1.00 83.75 230 ASN A C 1
ATOM 1858 O O . ASN A 1 230 ? -7.425 13.606 3.990 1.00 83.75 230 ASN A O 1
ATOM 1862 N N . THR A 1 231 ? -6.511 14.241 5.941 1.00 86.25 231 THR A N 1
ATOM 1863 C CA . THR A 1 231 ? -5.515 13.164 5.979 1.00 86.25 231 THR A CA 1
ATOM 1864 C C . THR A 1 231 ? -6.201 11.803 6.069 1.00 86.25 231 THR A C 1
ATOM 1866 O O . THR A 1 231 ? -5.782 10.860 5.411 1.00 86.25 231 THR A O 1
ATOM 1869 N N . TYR A 1 232 ? -7.287 11.700 6.839 1.00 88.75 232 TYR A N 1
ATOM 1870 C CA . TYR A 1 232 ? -8.100 10.486 6.903 1.00 88.75 232 TYR A CA 1
ATOM 1871 C C . TYR A 1 232 ? -8.691 10.106 5.535 1.00 88.75 232 TYR A C 1
ATOM 1873 O O . TYR A 1 232 ? -8.557 8.964 5.099 1.00 88.75 232 TYR A O 1
ATOM 1881 N N . LYS A 1 233 ? -9.265 11.076 4.811 1.00 85.50 233 LYS A N 1
ATOM 1882 C CA . LYS A 1 233 ? -9.766 10.859 3.444 1.00 85.50 233 LYS A CA 1
ATOM 1883 C C . LYS A 1 233 ? -8.677 10.452 2.460 1.00 85.50 233 LYS A C 1
ATOM 1885 O O . LYS A 1 233 ? -8.944 9.630 1.585 1.00 85.50 233 LYS A O 1
ATOM 1890 N N . ASP A 1 234 ? -7.474 11.006 2.590 1.00 87.62 234 ASP A N 1
ATOM 1891 C CA . ASP A 1 234 ? -6.340 10.596 1.760 1.00 87.62 234 ASP A CA 1
ATOM 1892 C C . ASP A 1 234 ? -6.002 9.119 1.997 1.00 87.62 234 ASP A C 1
ATOM 1894 O O . ASP A 1 234 ? -5.780 8.389 1.034 1.00 87.62 234 ASP A O 1
ATOM 1898 N N . ILE A 1 235 ? -6.024 8.657 3.255 1.00 92.00 235 ILE A N 1
ATOM 1899 C CA . ILE A 1 235 ? -5.799 7.242 3.587 1.00 92.00 235 ILE A CA 1
ATOM 1900 C C . ILE A 1 235 ? -6.889 6.364 2.960 1.00 92.00 235 ILE A C 1
ATOM 1902 O O . ILE A 1 235 ? -6.550 5.392 2.289 1.00 92.00 235 ILE A O 1
ATOM 1906 N N . LEU A 1 236 ? -8.171 6.716 3.121 1.00 89.25 236 LEU A N 1
ATOM 1907 C CA . LEU A 1 236 ? -9.283 5.985 2.494 1.00 89.25 236 LEU A CA 1
ATOM 1908 C C . LEU A 1 236 ? -9.110 5.895 0.975 1.00 89.25 236 LEU A C 1
ATOM 1910 O O . LEU A 1 236 ? -9.147 4.812 0.407 1.00 89.25 236 LEU A O 1
ATOM 1914 N N . THR A 1 237 ? -8.815 7.024 0.329 1.00 87.19 237 THR A N 1
ATOM 1915 C CA . THR A 1 237 ? -8.629 7.089 -1.128 1.00 87.19 237 THR A CA 1
ATOM 1916 C C . THR A 1 237 ? -7.495 6.179 -1.599 1.00 87.19 237 THR A C 1
ATOM 1918 O O . THR A 1 237 ? -7.598 5.563 -2.657 1.00 87.19 237 THR A O 1
ATOM 1921 N N . ILE A 1 238 ? -6.409 6.083 -0.825 1.00 87.94 238 ILE A N 1
ATOM 1922 C CA . ILE A 1 238 ? -5.299 5.174 -1.121 1.00 87.94 238 ILE A CA 1
ATOM 1923 C C . ILE A 1 238 ? -5.738 3.710 -0.958 1.00 87.94 238 ILE A C 1
ATOM 1925 O O . ILE A 1 238 ? -5.455 2.884 -1.824 1.00 87.94 238 ILE A O 1
ATOM 1929 N N . LEU A 1 239 ? -6.419 3.371 0.138 1.00 88.12 239 LEU A N 1
ATOM 1930 C CA . LEU A 1 239 ? -6.798 1.991 0.457 1.00 88.12 239 LEU A CA 1
ATOM 1931 C C . LEU A 1 239 ? -7.912 1.444 -0.449 1.00 88.12 239 LEU A C 1
ATOM 1933 O O . LEU A 1 239 ? -7.879 0.262 -0.793 1.00 88.12 239 LEU A O 1
ATOM 1937 N N . ASP A 1 240 ? -8.835 2.293 -0.899 1.00 84.62 240 ASP A N 1
ATOM 1938 C CA . ASP A 1 240 ? -9.949 1.938 -1.793 1.00 84.62 240 ASP A CA 1
ATOM 1939 C C . ASP A 1 240 ? -9.488 1.495 -3.196 1.00 84.62 240 ASP A C 1
ATOM 1941 O O . ASP A 1 240 ? -10.270 0.954 -3.978 1.00 84.62 240 ASP A O 1
ATOM 1945 N N . VAL A 1 241 ? -8.202 1.672 -3.524 1.00 83.00 241 VAL A N 1
ATOM 1946 C CA . VAL A 1 241 ? -7.587 1.128 -4.747 1.00 83.00 241 VAL A CA 1
ATOM 1947 C C . VAL A 1 241 ? -7.549 -0.405 -4.725 1.00 83.00 241 VAL A C 1
ATOM 1949 O O . VAL A 1 241 ? -7.477 -1.035 -5.784 1.00 83.00 241 VAL A O 1
ATOM 1952 N N . ILE A 1 242 ? -7.588 -1.033 -3.545 1.00 76.38 242 ILE A N 1
ATOM 1953 C CA . ILE A 1 242 ? -7.599 -2.492 -3.428 1.00 76.38 242 ILE A CA 1
ATOM 1954 C C . ILE A 1 242 ? -8.972 -3.006 -3.879 1.00 76.38 242 ILE A C 1
ATOM 1956 O O . ILE A 1 242 ? -9.981 -2.697 -3.245 1.00 76.38 242 ILE A O 1
ATOM 1960 N N . PRO A 1 243 ? -9.044 -3.818 -4.950 1.00 68.75 243 PRO A N 1
ATOM 1961 C CA . PRO A 1 243 ? -10.321 -4.322 -5.425 1.00 68.75 243 PRO A CA 1
ATOM 1962 C C . PRO A 1 243 ? -10.961 -5.218 -4.355 1.00 68.75 243 PRO A C 1
ATOM 1964 O O . PRO A 1 243 ? -10.243 -5.986 -3.703 1.00 68.75 243 PRO A O 1
ATOM 1967 N N . PRO A 1 244 ? -12.296 -5.185 -4.191 1.00 67.88 244 PRO A N 1
ATOM 1968 C CA . PRO A 1 244 ? -12.979 -6.096 -3.284 1.00 67.88 244 PRO A CA 1
ATOM 1969 C C . PRO A 1 244 ? -12.694 -7.546 -3.685 1.00 67.88 244 PRO A C 1
ATOM 1971 O O . PRO A 1 244 ? -12.410 -7.844 -4.850 1.00 67.88 244 PRO A O 1
ATOM 1974 N N . GLN A 1 245 ? -12.763 -8.462 -2.715 1.00 66.44 245 GLN A N 1
ATOM 1975 C CA . GLN A 1 245 ? -12.609 -9.882 -3.012 1.00 66.44 245 GLN A CA 1
ATOM 1976 C C . GLN A 1 245 ? -13.628 -10.268 -4.099 1.00 66.44 245 GLN A C 1
ATOM 1978 O O . GLN A 1 245 ? -14.817 -10.010 -3.905 1.00 66.44 245 GLN A O 1
ATOM 1983 N N . PRO A 1 246 ? -13.207 -10.882 -5.222 1.00 62.00 246 PRO A N 1
ATOM 1984 C CA . PRO A 1 246 ? -14.157 -11.338 -6.222 1.00 62.00 246 PRO A CA 1
ATOM 1985 C C . PRO A 1 246 ? -15.111 -12.337 -5.565 1.00 62.00 246 PRO A C 1
ATOM 1987 O O . PRO A 1 246 ? -14.673 -13.348 -5.002 1.00 62.00 246 PRO A O 1
ATOM 1990 N N . GLU A 1 247 ? -16.411 -12.036 -5.604 1.00 54.66 247 GLU A N 1
ATOM 1991 C CA . GLU A 1 247 ? -17.441 -12.998 -5.231 1.00 54.66 247 GLU A CA 1
ATOM 1992 C C . GLU A 1 247 ? -17.229 -14.232 -6.109 1.00 54.66 247 GLU A C 1
ATOM 1994 O O . GLU A 1 247 ? -17.146 -14.129 -7.333 1.00 54.66 247 GLU A O 1
ATOM 1999 N N . LYS A 1 248 ? -17.007 -15.388 -5.477 1.00 47.59 248 LYS A N 1
ATOM 2000 C CA . LYS A 1 248 ? -16.716 -16.634 -6.189 1.00 47.59 248 LYS A CA 1
ATOM 2001 C C . LYS A 1 248 ? -17.809 -16.887 -7.237 1.00 47.59 248 LYS A C 1
ATOM 2003 O O . LYS A 1 248 ? -18.970 -17.018 -6.857 1.00 47.59 248 LYS A O 1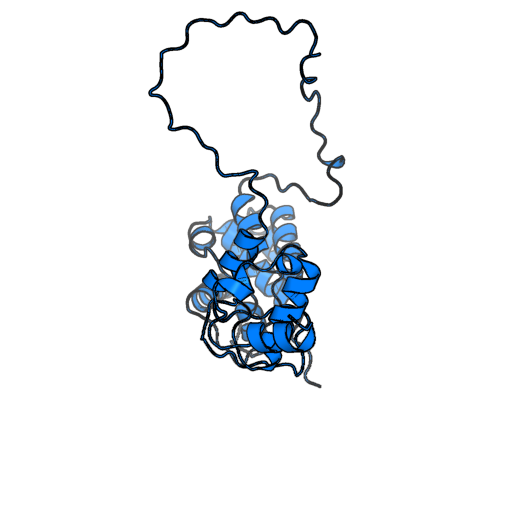
ATOM 2008 N N . TYR A 1 249 ? -17.414 -16.966 -8.509 1.00 35.97 249 TYR A N 1
ATOM 2009 C CA . TYR A 1 249 ? -18.204 -17.609 -9.562 1.00 35.97 249 TYR A CA 1
ATOM 2010 C C . TYR A 1 249 ? -18.310 -19.114 -9.297 1.00 35.97 249 TYR A C 1
ATOM 2012 O O . TYR A 1 249 ? -17.301 -19.699 -8.829 1.00 35.97 249 TYR A O 1
#

InterPro domains:
  IPR007308 Rtr1/RPAP2 domain [PS51479] (21-142)